Protein AF-A0A0V0QBB8-F1 (afdb_monomer)

Nearest PDB structures (foldseek):
  7ejt-assembly2_B  TM=6.424E-01  e=1.696E+00  Nakaseomyces glabratus CBS 138
  5d0f-assembly2_B  TM=6.640E-01  e=2.254E+00  Nakaseomyces glabratus CBS 138
  3akn-assembly1_A  TM=6.518E-01  e=2.831E+00  Rattus norvegicus
  7eku-assembly1_B  TM=6.796E-01  e=3.556E+00  Nakaseomyces glabratus CBS 138

Mean predicted aligned error: 10.12 Å

Secondary structure (DSSP, 8-state):
--HHHHHH-SSSPPPTHHHHSTT-TT--GGGS-SS-TTT-B---THHHHHHHHHHHHHHSS-HHHHHIIIIIHHHT---BSSGGGS-HHHHHHPPPEEEE-TT--EEEEE---TTPPP--HHHHTT--TTS-GGGG-TTT--B--HHHHHHHHHHHHTTTB-TTT--BSS-HHHHHHHTS-SEE--SSSB-TT-S-SEE-SS-EE----TTTT-SSTT--EEEEEEEETTEEEEEEEETTT--EEEEEE---SSPPPBPSSSSSBHHHHHHHHHHHHHHH-HHHHHHHHHHTTT-SS-------------EEE-HHHHHHHHHHHHHHHHHHHHHHHTT-

Foldseek 3Di:
DQPLCQQADDLDRAFPCLDVPPPRPNDDPVNDDPDDPLQADDDDLVVLFVVQLVVQVVVVDQSFVCCVVQPQVLLVWQKTLDQLSDDLVLLVVFDFFWEADPVLDIDRQDSPCVSDRDDCVSSCVVDGGSRTNSNSSSSARIGTDVVSVVQVLCCLLVQQAHPPPRDRSDGSVVSVQQQDFSDADPPPRYPVPDLQGTGGNVKGWAPCDWQRRNLAHPAIKIWDFDDPSQKTWTWIARSVFSWIKIWIDRHDSDDFDADSGHRDGPVVNVVSVVSNCCAPPPVNVVVVVVVVVPPDDDDDDDDDDDDIDMDTDGPVVVVVVVVVVVVVVVVVVVVVVVVD

Organism: Pseudocohnilembus persalinus (NCBI:txid266149)

Structure (mmCIF, N/CA/C/O backbone):
data_AF-A0A0V0QBB8-F1
#
_entry.id   AF-A0A0V0QBB8-F1
#
loop_
_atom_site.group_PDB
_atom_site.id
_atom_site.type_symbol
_atom_site.label_atom_id
_atom_site.label_alt_id
_atom_site.label_comp_id
_atom_site.label_asym_id
_atom_site.label_entity_id
_atom_site.label_seq_id
_atom_site.pdbx_PDB_ins_code
_atom_site.Cartn_x
_atom_site.Cartn_y
_atom_site.Cartn_z
_atom_site.occupancy
_atom_site.B_iso_or_equiv
_atom_site.auth_seq_id
_atom_site.auth_comp_id
_atom_site.auth_asym_id
_atom_site.auth_atom_id
_atom_site.pdbx_PDB_model_num
ATOM 1 N N . MET A 1 1 ? 19.478 -8.774 -3.770 1.00 50.59 1 MET A N 1
ATOM 2 C CA . MET A 1 1 ? 18.364 -7.877 -4.136 1.00 50.59 1 MET A CA 1
ATOM 3 C C . MET A 1 1 ? 17.092 -8.697 -4.114 1.00 50.59 1 MET A C 1
ATOM 5 O O . MET A 1 1 ? 17.159 -9.866 -4.480 1.00 50.59 1 MET A O 1
ATOM 9 N N . SER A 1 2 ? 15.992 -8.148 -3.600 1.00 67.88 2 SER A N 1
ATOM 10 C CA . SER A 1 2 ? 14.697 -8.841 -3.622 1.00 67.88 2 SER A CA 1
ATOM 11 C C . SER A 1 2 ? 14.179 -8.980 -5.058 1.00 67.88 2 SER A C 1
ATOM 13 O O . SER A 1 2 ? 14.581 -8.211 -5.931 1.00 67.88 2 SER A O 1
ATOM 15 N N . ASP A 1 3 ? 13.263 -9.918 -5.308 1.00 69.12 3 ASP A N 1
ATOM 16 C CA . ASP A 1 3 ? 12.646 -10.092 -6.635 1.00 69.12 3 ASP A CA 1
ATOM 17 C C . ASP A 1 3 ? 12.000 -8.801 -7.126 1.00 69.12 3 ASP A C 1
ATOM 19 O O . ASP A 1 3 ? 12.169 -8.404 -8.272 1.00 69.12 3 ASP A O 1
ATOM 23 N N . THR A 1 4 ? 11.346 -8.085 -6.213 1.00 70.25 4 THR A N 1
ATOM 24 C CA . THR A 1 4 ? 10.786 -6.761 -6.457 1.00 70.25 4 THR A CA 1
ATOM 25 C C . THR A 1 4 ? 11.848 -5.762 -6.918 1.00 70.25 4 THR A C 1
ATOM 27 O O . THR A 1 4 ? 11.622 -5.061 -7.896 1.00 70.25 4 THR A O 1
ATOM 30 N N . GLN A 1 5 ? 13.015 -5.710 -6.262 1.00 70.56 5 GLN A N 1
ATOM 31 C CA . GLN A 1 5 ? 14.117 -4.835 -6.681 1.00 70.56 5 GLN A CA 1
ATOM 32 C C . GLN A 1 5 ? 14.647 -5.231 -8.062 1.00 70.56 5 GLN A C 1
ATOM 34 O O . GLN A 1 5 ? 14.833 -4.359 -8.905 1.00 70.56 5 GLN A O 1
ATOM 39 N N . ASN A 1 6 ? 14.843 -6.525 -8.327 1.00 65.81 6 ASN A N 1
ATOM 40 C CA . ASN A 1 6 ? 15.282 -7.004 -9.642 1.00 65.81 6 ASN A CA 1
ATOM 41 C C . ASN A 1 6 ? 14.250 -6.687 -10.739 1.00 65.81 6 ASN A C 1
ATOM 43 O O . ASN A 1 6 ? 14.620 -6.370 -11.863 1.00 65.81 6 ASN A O 1
ATOM 47 N N . ALA A 1 7 ? 12.959 -6.731 -10.408 1.00 66.81 7 ALA A N 1
ATOM 48 C CA . ALA A 1 7 ? 11.873 -6.451 -11.339 1.00 66.81 7 ALA A CA 1
ATOM 49 C C . ALA A 1 7 ? 11.653 -4.957 -11.614 1.00 66.81 7 ALA A C 1
ATOM 51 O O . ALA A 1 7 ? 10.948 -4.632 -12.565 1.00 66.81 7 ALA A O 1
ATOM 52 N N . SER A 1 8 ? 12.197 -4.061 -10.787 1.00 71.81 8 SER A N 1
ATOM 53 C CA . SER A 1 8 ? 11.894 -2.625 -10.835 1.00 71.81 8 SER A CA 1
ATOM 54 C C . SER A 1 8 ? 13.124 -1.717 -10.918 1.00 71.81 8 SER A C 1
ATOM 56 O O . SER A 1 8 ? 12.968 -0.502 -10.826 1.00 71.81 8 SER A O 1
ATOM 58 N N . SER A 1 9 ? 14.344 -2.258 -11.005 1.00 63.75 9 SER A N 1
ATOM 59 C CA . SER A 1 9 ? 15.575 -1.456 -10.998 1.00 63.75 9 SER A CA 1
ATOM 60 C C . SER A 1 9 ? 16.492 -1.768 -12.179 1.00 63.75 9 SER A C 1
ATOM 62 O O . SER A 1 9 ? 16.606 -2.910 -12.615 1.00 63.75 9 SER A O 1
ATOM 64 N N . GLY A 1 10 ? 17.159 -0.727 -12.682 1.00 61.34 10 GLY A N 1
ATOM 65 C CA . GLY A 1 10 ? 18.124 -0.812 -13.780 1.00 61.34 10 GLY A CA 1
ATOM 66 C C . GLY A 1 10 ? 17.658 -0.137 -15.073 1.00 61.34 10 GLY A C 1
ATOM 67 O O . GLY A 1 10 ? 16.498 0.230 -15.221 1.00 61.34 10 GLY A O 1
ATOM 68 N N . LEU A 1 11 ? 18.598 0.031 -16.011 1.00 59.69 11 LEU A N 1
ATOM 69 C CA . LEU A 1 11 ? 18.348 0.625 -17.334 1.00 59.69 11 LEU A CA 1
ATOM 70 C C . LEU A 1 11 ? 17.534 -0.296 -18.257 1.00 59.69 11 LEU A C 1
ATOM 72 O O . LEU A 1 11 ? 16.877 0.187 -19.168 1.00 59.69 11 LEU A O 1
ATOM 76 N N . ASN A 1 12 ? 17.577 -1.609 -18.010 1.00 69.81 12 ASN A N 1
ATOM 77 C CA . ASN A 1 12 ? 16.823 -2.621 -18.741 1.00 69.81 12 ASN A CA 1
ATOM 78 C C . ASN A 1 12 ? 15.998 -3.420 -17.734 1.00 69.81 12 ASN A C 1
ATOM 80 O O . ASN A 1 12 ? 16.535 -4.285 -17.042 1.00 69.81 12 ASN A O 1
ATOM 84 N N . VAL A 1 13 ? 14.708 -3.109 -17.634 1.00 77.75 13 VAL A N 1
ATOM 85 C CA . VAL A 1 13 ? 13.784 -3.866 -16.786 1.00 77.75 13 VAL A CA 1
ATOM 86 C C . VAL A 1 13 ? 13.626 -5.270 -17.384 1.00 77.75 13 VAL A C 1
ATOM 88 O O . VAL A 1 13 ? 13.226 -5.376 -18.548 1.00 77.75 13 VAL A O 1
ATOM 91 N N . PRO A 1 14 ? 13.941 -6.350 -16.643 1.00 87.19 14 PRO A N 1
ATOM 92 C CA . PRO A 1 14 ? 13.806 -7.706 -17.163 1.00 87.19 14 PRO A CA 1
ATOM 93 C C . PRO A 1 14 ? 12.343 -8.014 -17.474 1.00 87.19 14 PRO A C 1
ATOM 95 O O . PRO A 1 14 ? 11.432 -7.494 -16.823 1.00 87.19 14 PRO A O 1
ATOM 98 N N . ARG A 1 15 ? 12.097 -8.896 -18.443 1.00 90.50 15 ARG A N 1
ATOM 99 C CA . ARG A 1 15 ? 10.741 -9.408 -18.673 1.00 90.50 15 ARG A CA 1
ATOM 100 C C . ARG A 1 15 ? 10.321 -10.274 -17.479 1.00 90.50 15 ARG A C 1
ATOM 102 O O . ARG A 1 15 ? 11.164 -10.942 -16.883 1.00 90.50 15 ARG A O 1
ATOM 109 N N . ILE A 1 16 ? 9.039 -10.276 -17.118 1.00 92.44 16 ILE A N 1
ATOM 110 C CA . ILE A 1 16 ? 8.536 -10.942 -15.904 1.00 92.44 16 ILE A CA 1
ATOM 111 C C . ILE A 1 16 ? 8.869 -12.446 -15.885 1.00 92.44 16 ILE A C 1
ATOM 113 O O . ILE A 1 16 ? 9.127 -13.021 -14.826 1.00 92.44 16 ILE A O 1
ATOM 117 N N . GLU A 1 17 ? 8.936 -13.090 -17.053 1.00 92.50 17 GLU A N 1
ATOM 118 C CA . GLU A 1 17 ? 9.335 -14.490 -17.195 1.00 92.50 17 GLU A CA 1
ATOM 119 C C . GLU A 1 17 ? 10.782 -14.762 -16.776 1.00 92.50 17 GLU A C 1
ATOM 121 O O . GLU A 1 17 ? 11.070 -15.871 -16.334 1.00 92.50 17 GLU A O 1
ATOM 126 N N . GLU A 1 18 ? 11.684 -13.778 -16.845 1.00 92.00 18 GLU A N 1
ATOM 127 C CA . GLU A 1 18 ? 13.070 -13.957 -16.404 1.00 92.00 18 GLU A CA 1
ATOM 128 C C . GLU A 1 18 ? 13.179 -14.144 -14.887 1.00 92.00 18 GLU A C 1
ATOM 130 O O . GLU A 1 18 ? 14.191 -14.661 -14.416 1.00 92.00 18 GLU A O 1
ATOM 135 N N . LEU A 1 19 ? 12.143 -13.743 -14.140 1.00 92.12 19 LEU A N 1
ATOM 136 C CA . LEU A 1 19 ? 12.018 -13.954 -12.698 1.00 92.12 19 LEU A CA 1
ATOM 137 C C . LEU A 1 19 ? 11.149 -15.174 -12.366 1.00 92.12 19 LEU A C 1
ATOM 139 O O . LEU A 1 19 ? 11.404 -15.866 -11.384 1.00 92.12 19 LEU A O 1
ATOM 143 N N . LEU A 1 20 ? 10.110 -15.436 -13.168 1.00 92.25 20 LEU A N 1
ATOM 144 C CA . LEU A 1 20 ? 9.087 -16.442 -12.861 1.00 92.25 20 LEU A CA 1
ATOM 145 C C . LEU A 1 20 ? 9.361 -17.835 -13.440 1.00 92.25 20 LEU A C 1
ATOM 147 O O . LEU A 1 20 ? 8.865 -18.823 -12.898 1.00 92.25 20 LEU A O 1
ATOM 151 N N . VAL A 1 21 ? 10.103 -17.933 -14.545 1.00 94.12 21 VAL A N 1
ATOM 152 C CA . VAL A 1 21 ? 10.273 -19.184 -15.293 1.00 94.12 21 VAL A CA 1
ATOM 153 C C . VAL A 1 21 ? 11.655 -19.774 -15.040 1.00 94.12 21 VAL A C 1
ATOM 155 O O . VAL A 1 21 ? 12.673 -19.088 -15.131 1.00 94.12 21 VAL A O 1
ATOM 158 N N . GLN A 1 22 ? 11.699 -21.080 -14.762 1.00 93.88 22 GLN A N 1
ATOM 159 C CA . GLN A 1 22 ? 12.956 -21.802 -14.595 1.00 93.88 22 GLN A CA 1
ATOM 160 C C . GLN A 1 22 ? 13.851 -21.626 -15.831 1.00 93.88 22 GLN A C 1
ATOM 162 O O . GLN A 1 22 ? 13.443 -21.926 -16.951 1.00 93.88 22 GLN A O 1
ATOM 167 N N . GLY A 1 23 ? 15.087 -21.178 -15.606 1.00 92.38 23 GLY A N 1
ATOM 168 C CA . GLY A 1 23 ? 16.045 -20.852 -16.667 1.00 92.38 23 GLY A CA 1
ATOM 169 C C . GLY A 1 23 ? 16.112 -19.362 -17.017 1.00 92.38 23 GLY A C 1
ATOM 170 O O . GLY A 1 23 ? 17.001 -18.975 -17.769 1.00 92.38 23 GLY A O 1
ATOM 171 N N . GLY A 1 24 ? 15.230 -18.528 -16.458 1.00 92.44 24 GLY A N 1
ATOM 172 C CA . GLY A 1 24 ? 15.350 -17.072 -16.512 1.00 92.44 24 GLY A CA 1
ATOM 173 C C . GLY A 1 24 ? 16.575 -16.554 -15.750 1.00 92.44 24 GLY A C 1
ATOM 174 O O . GLY A 1 24 ? 17.005 -17.156 -14.765 1.00 92.44 24 GLY A O 1
ATOM 175 N N . ASN A 1 25 ? 17.128 -15.421 -16.190 1.00 90.69 25 ASN A N 1
ATOM 176 C CA . ASN A 1 25 ? 18.371 -14.853 -15.646 1.00 90.69 25 ASN A CA 1
ATOM 177 C C . ASN A 1 25 ? 18.283 -14.474 -14.159 1.00 90.69 25 ASN A C 1
ATOM 179 O O . ASN A 1 25 ? 19.299 -14.441 -13.467 1.00 90.69 25 ASN A O 1
ATOM 183 N N . TYR A 1 26 ? 17.074 -14.184 -13.680 1.00 89.19 26 TYR A N 1
ATOM 184 C CA . TYR A 1 26 ? 16.799 -13.728 -12.319 1.00 89.19 26 TYR A CA 1
ATOM 185 C C . TYR A 1 26 ? 15.948 -14.731 -11.532 1.00 89.19 26 TYR A C 1
ATOM 187 O O . TYR A 1 26 ? 15.543 -14.446 -10.408 1.00 89.19 26 TYR A O 1
ATOM 195 N N . TYR A 1 27 ? 15.686 -15.909 -12.102 1.00 91.56 27 TYR A N 1
ATOM 196 C CA . TYR A 1 27 ? 14.896 -16.946 -11.461 1.00 91.56 27 TYR A CA 1
ATOM 197 C C . TYR A 1 27 ? 15.650 -17.550 -10.274 1.00 91.56 27 TYR A C 1
ATOM 199 O O . TYR A 1 27 ? 16.772 -18.047 -10.406 1.00 91.56 27 TYR A O 1
ATOM 207 N N . THR A 1 28 ? 14.992 -17.615 -9.119 1.00 90.00 28 THR A N 1
ATOM 208 C CA . THR A 1 28 ? 15.464 -18.392 -7.974 1.00 90.00 28 THR A CA 1
ATOM 209 C C . THR A 1 28 ? 14.315 -19.142 -7.320 1.00 90.00 28 THR A C 1
ATOM 211 O O . THR A 1 28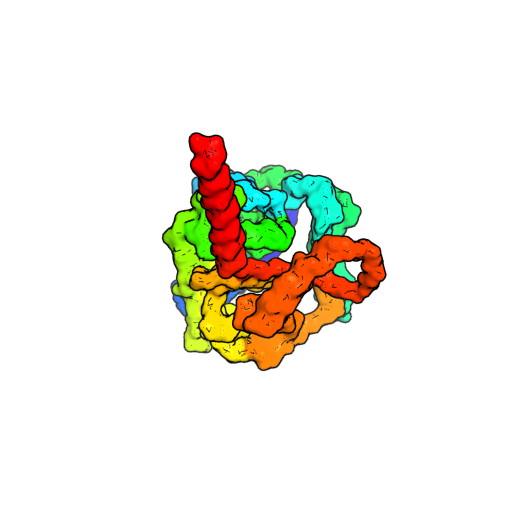 ? 13.216 -18.624 -7.149 1.00 90.00 28 THR A O 1
ATOM 214 N N . LYS A 1 29 ? 14.572 -20.384 -6.891 1.00 90.19 29 LYS A N 1
ATOM 215 C CA . LYS A 1 29 ? 13.581 -21.168 -6.136 1.00 90.19 29 LYS A CA 1
ATOM 216 C C . LYS A 1 29 ? 13.192 -20.493 -4.816 1.00 90.19 29 LYS A C 1
ATOM 218 O O . LYS A 1 29 ? 12.103 -20.738 -4.322 1.00 90.19 29 LYS A O 1
ATOM 223 N N . GLN A 1 30 ? 14.059 -19.638 -4.268 1.00 86.81 30 GLN A N 1
ATOM 224 C CA . GLN A 1 30 ? 13.812 -18.917 -3.014 1.00 86.81 30 GLN A CA 1
ATOM 225 C C . GLN A 1 30 ? 12.694 -17.867 -3.123 1.00 86.81 30 GLN A C 1
ATOM 227 O O . GLN A 1 30 ? 12.140 -17.476 -2.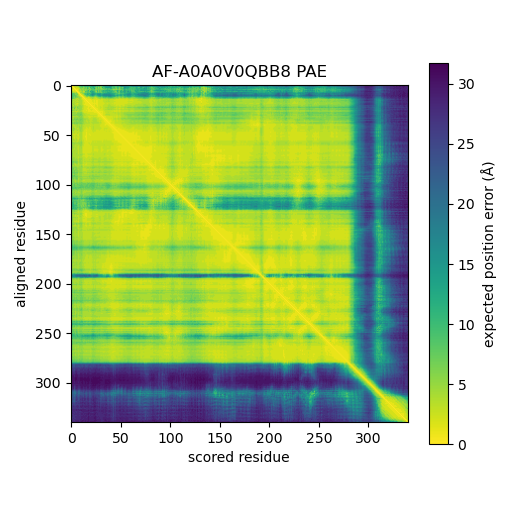099 1.00 86.81 30 GLN A O 1
ATOM 232 N N . SER A 1 31 ? 12.340 -17.443 -4.341 1.00 85.81 31 SER A N 1
ATOM 233 C CA . SER A 1 31 ? 11.207 -16.547 -4.617 1.00 85.81 31 SER A CA 1
ATOM 234 C C . SER A 1 31 ? 9.850 -17.210 -4.373 1.00 85.81 31 SER A C 1
ATOM 236 O O . SER A 1 31 ? 8.827 -16.535 -4.266 1.00 85.81 31 SER A O 1
ATOM 238 N N . PHE A 1 32 ? 9.827 -18.543 -4.290 1.00 89.56 32 PHE A N 1
ATOM 239 C CA . PHE A 1 32 ? 8.615 -19.339 -4.188 1.00 89.56 32 PHE A CA 1
ATOM 240 C C . PHE A 1 32 ? 8.544 -20.039 -2.837 1.00 89.56 32 PHE A C 1
ATOM 242 O O . PHE A 1 32 ? 9.535 -20.533 -2.302 1.00 89.56 32 PHE A O 1
ATOM 249 N N . LEU A 1 33 ? 7.332 -20.116 -2.295 1.00 90.50 33 LEU A N 1
ATOM 250 C CA . LEU A 1 33 ? 7.067 -20.972 -1.152 1.00 90.50 33 LEU A CA 1
ATOM 251 C C . LEU A 1 33 ? 7.037 -22.432 -1.596 1.00 90.50 33 LEU A C 1
ATOM 253 O O . LEU A 1 33 ? 6.415 -22.772 -2.600 1.00 90.50 33 LEU A O 1
ATOM 257 N N . GLU A 1 34 ? 7.611 -23.311 -0.782 1.00 91.75 34 GLU A N 1
ATOM 258 C CA . GLU A 1 34 ? 7.436 -24.762 -0.907 1.00 91.75 34 GLU A CA 1
ATOM 259 C C . GLU A 1 34 ? 6.082 -25.185 -0.310 1.00 91.75 34 GLU A C 1
ATOM 261 O O . GLU A 1 34 ? 6.008 -25.967 0.635 1.00 91.75 34 GLU A O 1
ATOM 266 N N . GLN A 1 35 ? 4.998 -24.578 -0.797 1.00 91.94 35 GLN A N 1
ATOM 267 C CA . GLN A 1 35 ? 3.628 -24.774 -0.325 1.00 91.94 35 GLN A CA 1
ATOM 268 C C . GLN A 1 35 ? 2.671 -24.801 -1.517 1.00 91.94 35 GLN A C 1
ATOM 270 O O . GLN A 1 35 ? 2.877 -24.098 -2.506 1.00 91.94 35 GLN A O 1
ATOM 275 N N . GLU A 1 36 ? 1.598 -25.584 -1.419 1.00 93.12 36 GLU A N 1
ATOM 276 C CA . GLU A 1 36 ? 0.555 -25.588 -2.447 1.00 93.12 36 GLU A CA 1
ATOM 277 C C . GLU A 1 36 ? -0.156 -24.220 -2.515 1.00 93.12 36 GLU A C 1
ATOM 279 O O . GLU A 1 36 ? -0.495 -23.647 -1.466 1.00 93.12 36 GLU A O 1
ATOM 284 N N . PRO A 1 37 ? -0.445 -23.695 -3.723 1.00 92.94 37 PRO A N 1
ATOM 285 C CA . PRO A 1 37 ? -1.233 -22.478 -3.875 1.00 92.94 37 PRO A CA 1
ATOM 286 C C . PRO A 1 37 ? -2.556 -22.548 -3.100 1.00 92.94 37 PRO A C 1
ATOM 288 O O . PRO A 1 37 ? -3.312 -23.513 -3.201 1.00 92.94 37 PRO A O 1
ATOM 291 N N . GLY A 1 38 ? -2.836 -21.511 -2.309 1.00 91.56 38 GLY A N 1
ATOM 292 C CA . GLY A 1 38 ? -4.046 -21.415 -1.484 1.00 91.56 38 GLY A CA 1
ATOM 293 C C . GLY A 1 38 ? -3.970 -22.099 -0.113 1.00 91.56 38 GLY A C 1
ATOM 294 O O . GLY A 1 38 ? -4.920 -21.980 0.658 1.00 91.56 38 GLY A O 1
ATOM 295 N N . LYS A 1 39 ? -2.870 -22.786 0.232 1.00 92.44 39 LYS A N 1
ATOM 296 C CA . LYS A 1 39 ? -2.701 -23.428 1.553 1.00 92.44 39 LYS A CA 1
ATOM 297 C C . LYS A 1 39 ? -1.916 -22.601 2.562 1.00 92.44 39 LYS A C 1
ATOM 299 O O . LYS A 1 39 ? -2.085 -22.799 3.761 1.00 92.44 39 LYS A O 1
ATOM 304 N N . TYR A 1 40 ? -1.070 -21.692 2.092 1.00 94.31 40 TYR A N 1
ATOM 305 C CA . TYR A 1 40 ? -0.164 -20.934 2.944 1.00 94.31 40 TYR A CA 1
ATOM 306 C C . TYR A 1 40 ? -0.085 -19.477 2.504 1.00 94.31 40 TYR A C 1
ATOM 308 O O . TYR A 1 40 ? -0.179 -19.171 1.315 1.00 94.31 40 TYR A O 1
ATOM 316 N N . PHE A 1 41 ? 0.110 -18.582 3.467 1.00 93.25 41 PHE A N 1
ATOM 317 C CA . PHE A 1 41 ? 0.212 -17.151 3.234 1.00 93.25 41 PHE A CA 1
ATOM 318 C C . PHE A 1 41 ? 1.584 -16.614 3.630 1.00 93.25 41 PHE A C 1
ATOM 320 O O . PHE A 1 41 ? 2.072 -16.813 4.746 1.00 93.25 41 PHE A O 1
ATOM 327 N N . GLN A 1 42 ? 2.168 -15.854 2.710 1.00 91.69 42 GLN A N 1
ATOM 328 C CA . GLN A 1 42 ? 3.272 -14.948 2.972 1.00 91.69 42 GLN A CA 1
ATOM 329 C C . GLN A 1 42 ? 3.045 -13.686 2.146 1.00 91.69 42 GLN A C 1
ATOM 331 O O . GLN A 1 42 ? 2.789 -13.762 0.944 1.00 91.69 42 GLN A O 1
ATOM 336 N N . TYR A 1 43 ? 3.129 -12.530 2.798 1.00 90.00 43 TYR A N 1
ATOM 337 C CA . TYR A 1 43 ? 3.053 -11.255 2.101 1.00 90.00 43 TYR A CA 1
ATOM 338 C C . TYR A 1 43 ? 4.242 -11.113 1.139 1.00 90.00 43 TYR A C 1
ATOM 340 O O . TYR A 1 43 ? 5.378 -11.419 1.508 1.00 90.00 43 TYR A O 1
ATOM 348 N N . SER A 1 44 ? 3.971 -10.668 -0.088 1.00 90.56 44 SER A N 1
ATOM 349 C CA . SER A 1 44 ? 4.978 -10.480 -1.131 1.00 90.56 44 SER A CA 1
ATOM 350 C C . SER A 1 44 ? 4.622 -9.276 -1.991 1.00 90.56 44 SER A C 1
ATOM 352 O O . SER A 1 44 ? 3.588 -9.266 -2.659 1.00 90.56 44 SER A O 1
ATOM 354 N N . ASP A 1 45 ? 5.511 -8.287 -2.011 1.00 90.38 45 ASP A N 1
ATOM 355 C CA . ASP A 1 45 ? 5.397 -7.115 -2.881 1.00 90.38 45 ASP A CA 1
ATOM 356 C C . ASP A 1 45 ? 5.415 -7.495 -4.365 1.00 90.38 45 ASP A C 1
ATOM 358 O O . ASP A 1 45 ? 4.757 -6.864 -5.192 1.00 90.38 45 ASP A O 1
ATOM 362 N N . PHE A 1 46 ? 6.134 -8.566 -4.705 1.00 91.38 46 PHE A N 1
ATOM 363 C CA . PHE A 1 46 ? 6.256 -9.037 -6.078 1.00 91.38 46 PHE A CA 1
ATOM 364 C C . PHE A 1 46 ? 4.902 -9.466 -6.669 1.00 91.38 46 PHE A C 1
ATOM 366 O O . PHE A 1 46 ? 4.681 -9.346 -7.872 1.00 91.38 46 PHE A O 1
ATOM 373 N N . ASN A 1 47 ? 3.934 -9.853 -5.831 1.00 92.75 47 ASN A N 1
ATOM 374 C CA . ASN A 1 47 ? 2.577 -10.153 -6.291 1.00 92.75 47 ASN A CA 1
ATOM 375 C C . ASN A 1 47 ? 1.906 -8.936 -6.951 1.00 92.75 47 ASN A C 1
ATOM 377 O O . ASN A 1 47 ? 1.165 -9.098 -7.919 1.00 92.75 47 ASN A O 1
ATOM 381 N N . PHE A 1 48 ? 2.188 -7.716 -6.483 1.00 94.75 48 PHE A N 1
ATOM 382 C CA . PHE A 1 48 ? 1.649 -6.498 -7.093 1.00 94.75 48 PHE A CA 1
ATOM 383 C C . PHE A 1 48 ? 2.320 -6.177 -8.433 1.00 94.75 48 PHE A C 1
ATOM 385 O O . PHE A 1 48 ? 1.660 -5.657 -9.330 1.00 94.75 48 PHE A O 1
ATOM 392 N N . VAL A 1 49 ? 3.587 -6.565 -8.617 1.00 94.94 49 VAL A N 1
ATOM 393 C CA . VAL A 1 49 ? 4.276 -6.506 -9.918 1.00 94.94 49 VAL A CA 1
ATOM 394 C C . VAL A 1 49 ? 3.610 -7.444 -10.928 1.00 94.94 49 VAL A C 1
ATOM 396 O O . VAL A 1 49 ? 3.346 -7.048 -12.066 1.00 94.94 49 VAL A O 1
ATOM 399 N N . ILE A 1 50 ? 3.269 -8.665 -10.508 1.00 95.56 50 ILE A N 1
ATOM 400 C CA . ILE A 1 50 ? 2.530 -9.622 -11.344 1.00 95.56 50 ILE A CA 1
ATOM 401 C C . ILE A 1 50 ? 1.155 -9.050 -11.715 1.00 95.56 50 ILE A C 1
ATOM 403 O O . ILE A 1 50 ? 0.799 -9.049 -12.892 1.00 95.56 50 ILE A O 1
ATOM 407 N N . ILE A 1 51 ? 0.407 -8.507 -10.747 1.00 96.94 51 ILE A N 1
ATOM 408 C CA . ILE A 1 51 ? -0.909 -7.892 -10.993 1.00 96.94 51 ILE A CA 1
ATOM 409 C C . ILE A 1 51 ? -0.801 -6.729 -11.986 1.00 96.94 51 ILE A C 1
ATOM 411 O O . ILE A 1 51 ? -1.569 -6.691 -12.945 1.00 96.94 51 ILE A O 1
ATOM 415 N N . ALA A 1 52 ? 0.159 -5.818 -11.809 1.00 97.19 52 ALA A N 1
ATOM 416 C CA . ALA A 1 52 ? 0.380 -4.718 -12.744 1.00 97.19 52 ALA A CA 1
ATOM 417 C C . ALA A 1 52 ? 0.683 -5.234 -14.158 1.00 97.19 52 ALA A C 1
ATOM 419 O O . ALA A 1 52 ? 0.068 -4.791 -15.122 1.00 97.19 52 ALA A O 1
ATOM 420 N N . THR A 1 53 ? 1.546 -6.244 -14.279 1.00 97.25 53 THR A N 1
ATOM 421 C CA . THR A 1 53 ? 1.885 -6.864 -15.571 1.00 97.25 53 THR A CA 1
ATOM 422 C C . THR A 1 53 ? 0.671 -7.533 -16.231 1.00 97.25 53 THR A C 1
ATOM 424 O O . THR A 1 53 ? 0.514 -7.484 -17.452 1.00 97.25 53 THR A O 1
ATOM 427 N N . ILE A 1 54 ? -0.218 -8.148 -15.443 1.00 98.00 54 ILE A N 1
ATOM 428 C CA . ILE A 1 54 ? -1.482 -8.713 -15.935 1.00 98.00 54 ILE A CA 1
ATOM 429 C C . ILE A 1 54 ? -2.411 -7.603 -16.431 1.00 98.00 54 ILE A C 1
ATOM 431 O O . ILE A 1 54 ? -2.965 -7.740 -17.522 1.00 98.00 54 ILE A O 1
ATOM 435 N N . ILE A 1 55 ? -2.559 -6.510 -15.671 1.00 98.00 55 ILE A N 1
ATOM 436 C CA . ILE A 1 55 ? -3.355 -5.345 -16.081 1.00 98.00 55 ILE A CA 1
ATOM 437 C C . ILE A 1 55 ? -2.870 -4.872 -17.446 1.00 98.00 55 ILE A C 1
ATOM 439 O O . ILE A 1 55 ? -3.649 -4.887 -18.395 1.00 98.00 55 ILE A O 1
ATOM 443 N N . GLU A 1 56 ? -1.579 -4.573 -17.583 1.00 97.75 56 GLU A N 1
ATOM 444 C CA . GLU A 1 56 ? -0.996 -4.114 -18.843 1.00 97.75 56 GLU A CA 1
ATOM 445 C C . GLU A 1 56 ? -1.231 -5.081 -20.008 1.00 97.75 56 GLU A C 1
ATOM 447 O O . GLU A 1 56 ? -1.579 -4.666 -21.115 1.00 97.75 56 GLU A O 1
ATOM 452 N N . ASN A 1 57 ? -1.091 -6.387 -19.767 1.00 97.31 57 ASN A N 1
ATOM 453 C CA . ASN A 1 57 ? -1.353 -7.400 -20.784 1.00 97.31 57 ASN A CA 1
ATOM 454 C C . ASN A 1 57 ? -2.810 -7.435 -21.239 1.00 97.31 57 ASN A C 1
ATOM 456 O O . ASN A 1 57 ? -3.059 -7.724 -22.410 1.00 97.31 57 ASN A O 1
ATOM 460 N N . ILE A 1 58 ? -3.759 -7.185 -20.342 1.00 98.19 58 ILE A N 1
ATOM 461 C CA . ILE A 1 58 ? -5.188 -7.200 -20.658 1.00 98.19 58 ILE A CA 1
ATOM 462 C C . ILE A 1 58 ? -5.586 -5.898 -21.349 1.00 98.19 58 ILE A C 1
ATOM 464 O O . ILE A 1 58 ? -6.202 -5.937 -22.413 1.00 98.19 58 ILE A O 1
ATOM 468 N N . VAL A 1 59 ? -5.222 -4.754 -20.767 1.00 97.81 59 VAL A N 1
ATOM 469 C CA . VAL A 1 59 ? -5.694 -3.437 -21.222 1.00 97.81 59 VAL A CA 1
ATOM 470 C C . VAL A 1 59 ? -4.839 -2.840 -22.337 1.00 97.81 59 VAL A C 1
ATOM 472 O O . VAL A 1 59 ? -5.256 -1.881 -22.977 1.00 97.81 59 VAL A O 1
ATOM 475 N N . LYS A 1 60 ? -3.653 -3.410 -22.596 1.00 97.19 60 LYS A N 1
ATOM 476 C CA . LYS A 1 60 ? -2.679 -2.935 -23.598 1.00 97.19 60 LYS A CA 1
ATOM 477 C C . LYS A 1 60 ? -2.247 -1.479 -23.387 1.00 97.19 60 LYS A C 1
ATOM 479 O O . LYS A 1 60 ? -1.893 -0.782 -24.333 1.00 97.19 60 LYS A O 1
ATOM 484 N N . GLN A 1 61 ? -2.222 -1.051 -22.129 1.00 96.50 61 GLN A N 1
ATOM 485 C CA . GLN A 1 61 ? -1.808 0.270 -21.663 1.00 96.50 61 GLN A CA 1
ATOM 486 C C . GLN A 1 61 ? -0.835 0.104 -20.494 1.00 96.50 61 GLN A C 1
ATOM 488 O O . GLN A 1 61 ? -0.952 -0.867 -19.750 1.00 96.50 61 GLN A O 1
ATOM 493 N N . ARG A 1 62 ? 0.115 1.035 -20.334 1.00 94.69 62 ARG A N 1
ATOM 494 C CA . ARG A 1 62 ? 1.015 1.062 -19.169 1.00 94.69 62 ARG A CA 1
ATOM 495 C C . ARG A 1 62 ? 0.220 1.150 -17.868 1.00 94.69 62 ARG A C 1
ATOM 497 O O . ARG A 1 62 ? -0.784 1.861 -17.809 1.00 94.69 62 ARG A O 1
ATOM 504 N N . PHE A 1 63 ? 0.698 0.471 -16.830 1.00 96.56 63 PHE A N 1
ATOM 505 C CA . PHE A 1 63 ? 0.026 0.398 -15.536 1.00 96.56 63 PHE A CA 1
ATOM 506 C C . PHE A 1 63 ? -0.205 1.778 -14.912 1.00 96.56 63 PHE A C 1
ATOM 508 O O . PHE A 1 63 ? -1.311 2.060 -14.459 1.00 96.56 63 PHE A O 1
ATOM 515 N N . ASP A 1 64 ? 0.812 2.642 -14.898 1.00 95.25 64 ASP A N 1
ATOM 516 C CA . ASP A 1 64 ? 0.721 3.977 -14.304 1.00 95.25 64 ASP A CA 1
ATOM 517 C C . ASP A 1 64 ? -0.320 4.853 -15.010 1.00 95.25 64 ASP A C 1
ATOM 519 O O . ASP A 1 64 ? -1.149 5.475 -14.346 1.00 95.25 64 ASP A O 1
ATOM 523 N N . ILE A 1 65 ? -0.345 4.813 -16.346 1.00 96.00 65 ILE A N 1
ATOM 524 C CA . ILE A 1 65 ? -1.334 5.529 -17.158 1.00 96.00 65 ILE A CA 1
ATOM 525 C C . ILE A 1 65 ? -2.741 4.981 -16.888 1.00 96.00 65 ILE A C 1
ATOM 527 O O . ILE A 1 65 ? -3.654 5.754 -16.598 1.00 96.00 65 ILE A O 1
ATOM 531 N N . TYR A 1 66 ? -2.917 3.654 -16.916 1.00 97.94 66 TYR A N 1
ATOM 532 C CA . TYR A 1 66 ? -4.214 3.027 -16.647 1.00 97.94 66 TYR A CA 1
ATOM 533 C C . TYR A 1 66 ? -4.744 3.401 -15.259 1.00 97.94 66 TYR A C 1
ATOM 535 O O . TYR A 1 66 ? -5.910 3.779 -15.121 1.00 97.94 66 TYR A O 1
ATOM 543 N N . MET A 1 67 ? -3.891 3.327 -14.232 1.00 97.94 67 MET A N 1
ATOM 544 C CA . MET A 1 67 ? -4.250 3.706 -12.867 1.00 97.94 67 MET A CA 1
ATOM 545 C C . MET A 1 67 ? -4.610 5.185 -12.765 1.00 97.94 67 MET A C 1
ATOM 547 O O . MET A 1 67 ? -5.583 5.519 -12.086 1.00 97.94 67 MET A O 1
ATOM 551 N N . ASN A 1 68 ? -3.869 6.062 -13.445 1.00 97.50 68 ASN A N 1
ATOM 552 C CA . ASN A 1 68 ? -4.167 7.486 -13.461 1.00 97.50 68 ASN A CA 1
ATOM 553 C C . ASN A 1 68 ? -5.559 7.759 -14.055 1.00 97.50 68 ASN A C 1
ATOM 555 O O . ASN A 1 68 ? -6.410 8.337 -13.383 1.00 97.50 68 ASN A O 1
ATOM 559 N N . GLU A 1 69 ? -5.822 7.264 -15.264 1.00 97.38 69 GLU A N 1
ATOM 560 C CA . GLU A 1 69 ? -7.057 7.542 -16.010 1.00 97.38 69 GLU A CA 1
ATOM 561 C C . GLU A 1 69 ? -8.303 6.877 -15.402 1.00 97.38 69 GLU A C 1
ATOM 563 O O . GLU A 1 69 ? -9.392 7.452 -15.428 1.00 97.38 69 GLU A O 1
ATOM 568 N N . ASN A 1 70 ? -8.169 5.666 -14.849 1.00 96.25 70 ASN A N 1
ATOM 569 C CA . ASN A 1 70 ? -9.320 4.851 -14.436 1.00 96.25 70 ASN A CA 1
ATOM 570 C C . ASN A 1 70 ? -9.560 4.840 -12.923 1.00 96.25 70 ASN A C 1
ATOM 572 O O . ASN A 1 70 ? -10.637 4.438 -12.481 1.00 96.25 70 ASN A O 1
ATOM 576 N N . VAL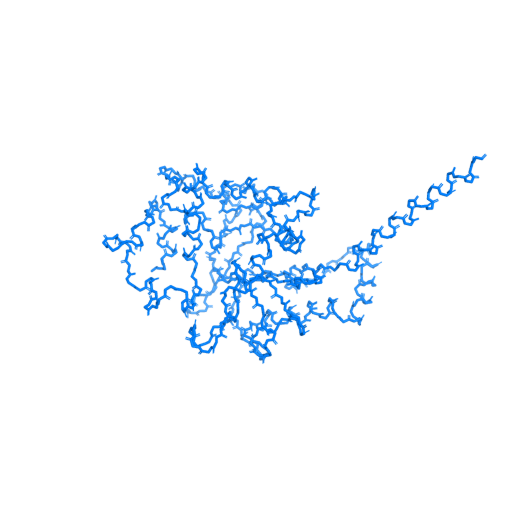 A 1 71 ? -8.585 5.273 -12.115 1.00 96.50 71 VAL A N 1
ATOM 577 C CA . VAL A 1 71 ? -8.693 5.249 -10.649 1.00 96.50 71 VAL A CA 1
ATOM 578 C C . VAL A 1 71 ? -8.366 6.606 -10.033 1.00 96.50 71 VAL A C 1
ATOM 580 O O . VAL A 1 71 ? -9.210 7.156 -9.326 1.00 96.50 71 VAL A O 1
ATOM 583 N N . LEU A 1 72 ? -7.180 7.166 -10.286 1.00 97.56 72 LEU A N 1
ATOM 584 C CA . LEU A 1 72 ? -6.700 8.352 -9.565 1.00 97.56 72 LEU A CA 1
ATOM 585 C C . LEU A 1 72 ? -7.436 9.631 -9.991 1.00 97.56 72 LEU A C 1
ATOM 587 O O . LEU A 1 72 ? -8.059 10.277 -9.145 1.00 97.56 72 LEU A O 1
ATOM 591 N N . GLU A 1 73 ? -7.462 9.965 -11.283 1.00 96.56 73 GLU A N 1
ATOM 592 C CA . GLU A 1 73 ? -8.174 11.152 -11.774 1.00 96.56 73 GLU A CA 1
ATOM 593 C C . GLU A 1 73 ? -9.682 11.115 -11.473 1.00 96.56 73 GLU A C 1
ATOM 595 O O . GLU A 1 73 ? -10.208 12.123 -10.974 1.00 96.56 73 GLU A O 1
ATOM 600 N N . PRO A 1 74 ? -10.399 9.986 -11.674 1.00 96.19 74 PRO A N 1
ATOM 601 C CA . PRO A 1 74 ? -11.804 9.875 -11.284 1.00 96.19 74 PRO A CA 1
ATOM 602 C C . PRO A 1 74 ? -12.049 10.084 -9.783 1.00 96.19 74 PRO A C 1
ATOM 604 O O . PRO A 1 74 ? -13.093 10.609 -9.393 1.00 96.19 74 PRO A O 1
ATOM 607 N N . LEU A 1 75 ? -11.085 9.728 -8.927 1.00 96.94 75 LEU A N 1
ATOM 608 C CA . LEU A 1 75 ? -11.130 10.020 -7.490 1.00 96.94 75 LEU A CA 1
ATOM 609 C C . LEU A 1 75 ? -10.727 11.460 -7.144 1.00 96.94 75 LEU A C 1
ATOM 611 O O . LEU A 1 75 ? -10.930 11.898 -6.012 1.00 96.94 75 LEU A O 1
ATOM 615 N N . GLY A 1 76 ? -10.203 12.218 -8.108 1.00 95.69 76 GLY A N 1
ATOM 616 C CA . GLY A 1 76 ? -9.648 13.548 -7.882 1.00 95.69 76 GLY A CA 1
ATOM 617 C C . GLY A 1 76 ? -8.294 13.528 -7.177 1.00 95.69 76 GLY A C 1
ATOM 618 O O . GLY A 1 76 ? -7.978 14.487 -6.479 1.00 95.69 76 GLY A O 1
ATOM 619 N N . ILE A 1 77 ? -7.533 12.448 -7.339 1.00 97.31 77 ILE A N 1
ATOM 620 C CA . ILE A 1 77 ? -6.166 12.303 -6.847 1.00 97.31 77 ILE A CA 1
ATOM 621 C C . ILE A 1 77 ? -5.219 12.802 -7.942 1.00 97.31 77 ILE A C 1
ATOM 623 O O . ILE A 1 77 ? -5.281 12.332 -9.072 1.00 97.31 77 ILE A O 1
ATOM 627 N N . SER A 1 78 ? -4.360 13.759 -7.598 1.00 96.44 78 SER A N 1
ATOM 628 C CA . SER A 1 78 ? -3.312 14.310 -8.470 1.00 96.44 78 SER A CA 1
ATOM 629 C C . SER A 1 78 ? -1.967 13.589 -8.336 1.00 96.44 78 SER A C 1
ATOM 631 O O . SER A 1 78 ? -1.006 13.924 -9.029 1.00 96.44 78 SER A O 1
ATOM 633 N N . GLY A 1 79 ? -1.882 12.646 -7.397 1.00 96.25 79 GLY A N 1
ATOM 634 C CA . GLY A 1 79 ? -0.741 11.764 -7.210 1.00 96.25 79 GLY A CA 1
ATOM 635 C C . GLY A 1 79 ? -0.516 10.803 -8.379 1.00 96.25 79 GLY A C 1
ATOM 636 O O . GLY A 1 79 ? -1.416 10.572 -9.179 1.00 96.25 79 GLY A O 1
ATOM 637 N N . SER A 1 80 ? 0.678 10.214 -8.457 1.00 95.31 80 SER A N 1
ATOM 638 C CA . SER A 1 80 ? 1.033 9.255 -9.513 1.00 95.31 80 SER A CA 1
ATOM 639 C C . SER A 1 80 ? 1.997 8.172 -9.019 1.00 95.31 80 SER A C 1
ATOM 641 O O . SER A 1 80 ? 2.751 8.360 -8.055 1.00 95.31 80 SER A O 1
ATOM 643 N N . PHE A 1 81 ? 1.953 7.024 -9.697 1.00 93.50 81 PHE A N 1
ATOM 644 C CA . PHE A 1 81 ? 2.959 5.962 -9.617 1.00 93.50 81 PHE A CA 1
ATOM 645 C C . PHE A 1 81 ? 4.246 6.325 -10.367 1.00 93.50 81 PHE A C 1
ATOM 647 O O . PHE A 1 81 ? 5.316 5.818 -10.031 1.00 93.50 81 PHE A O 1
ATOM 654 N N . ASN A 1 82 ? 4.156 7.215 -11.356 1.00 90.50 82 ASN A N 1
ATOM 655 C CA . ASN A 1 82 ? 5.296 7.742 -12.083 1.00 90.50 82 ASN A CA 1
ATOM 656 C C . ASN A 1 82 ? 5.587 9.170 -11.625 1.00 90.50 82 ASN A C 1
ATOM 658 O O . ASN A 1 82 ? 4.772 10.086 -11.719 1.00 90.50 82 ASN A O 1
ATOM 662 N N . ILE A 1 83 ? 6.789 9.367 -11.107 1.00 87.94 83 ILE A N 1
ATOM 663 C CA . ILE A 1 83 ? 7.165 10.640 -10.512 1.00 87.94 83 ILE A CA 1
ATOM 664 C C . ILE A 1 83 ? 7.399 11.751 -11.541 1.00 87.94 83 ILE A C 1
ATOM 666 O O . ILE A 1 83 ? 7.275 12.932 -11.207 1.00 87.94 83 ILE A O 1
ATOM 670 N N . ASP A 1 84 ? 7.650 11.382 -12.797 1.00 87.31 84 ASP A N 1
ATOM 671 C CA . ASP A 1 84 ? 7.718 12.326 -13.910 1.00 87.31 84 ASP A CA 1
ATOM 672 C C . ASP A 1 84 ? 6.355 12.966 -14.207 1.00 87.31 84 ASP A C 1
ATOM 674 O O . ASP A 1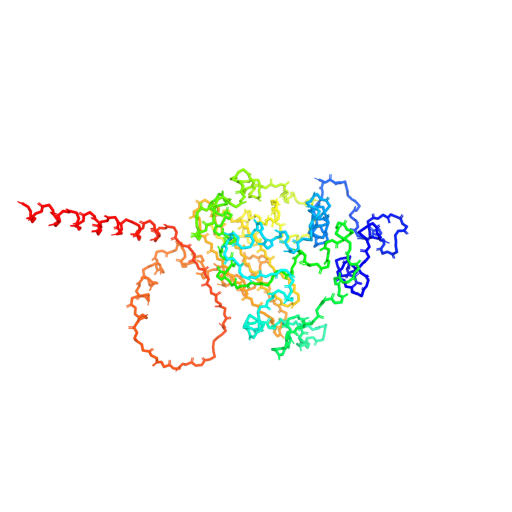 84 ? 6.308 14.030 -14.827 1.00 87.31 84 ASP A O 1
ATOM 678 N N . ASP A 1 85 ? 5.250 12.404 -13.715 1.00 90.88 85 ASP A N 1
ATOM 679 C CA . ASP A 1 85 ? 3.922 13.004 -13.875 1.00 90.88 85 ASP A CA 1
ATOM 680 C C . ASP A 1 85 ? 3.682 14.137 -12.866 1.00 90.88 85 ASP A C 1
ATOM 682 O O . ASP A 1 85 ? 2.834 15.004 -13.082 1.00 90.88 85 ASP A O 1
ATOM 686 N N . LEU A 1 86 ? 4.450 14.184 -11.770 1.00 92.44 86 LEU A N 1
ATOM 687 C CA . LEU A 1 86 ? 4.265 15.201 -10.742 1.00 92.44 86 LEU A CA 1
ATOM 688 C C . LEU A 1 86 ? 4.673 16.588 -11.258 1.00 92.44 86 LEU A C 1
ATOM 690 O O . LEU A 1 86 ? 5.724 16.793 -11.878 1.00 92.44 86 LEU A O 1
ATOM 694 N N . SER A 1 87 ? 3.847 17.587 -10.956 1.00 93.50 87 SER A N 1
ATOM 695 C CA . SER A 1 87 ? 4.174 18.993 -11.196 1.00 93.50 87 SER A CA 1
ATOM 696 C C . SER A 1 87 ? 5.360 19.441 -10.337 1.00 93.50 87 SER A C 1
ATOM 698 O O . SER A 1 87 ? 5.615 18.905 -9.258 1.00 93.50 87 SER A O 1
ATOM 700 N N . GLN A 1 88 ? 6.052 20.505 -10.753 1.00 92.69 88 GLN A N 1
ATOM 701 C CA . GLN A 1 88 ? 7.140 21.076 -9.952 1.00 92.69 88 GLN A CA 1
ATOM 702 C C . GLN A 1 88 ? 6.674 21.494 -8.545 1.00 92.69 88 GLN A C 1
ATOM 704 O O . GLN A 1 88 ? 7.424 21.373 -7.579 1.00 92.69 88 GLN A O 1
ATOM 709 N N . ASN A 1 89 ? 5.425 21.951 -8.406 1.00 93.50 89 ASN A N 1
ATOM 710 C CA . ASN A 1 89 ? 4.859 22.273 -7.100 1.00 93.50 89 ASN A CA 1
ATOM 711 C C . ASN A 1 89 ? 4.691 21.021 -6.224 1.00 93.50 89 ASN A C 1
ATOM 713 O O . ASN A 1 89 ? 5.008 21.065 -5.039 1.00 93.50 89 ASN A O 1
ATOM 717 N N . GLN A 1 90 ? 4.243 19.898 -6.788 1.00 94.38 90 GLN A N 1
ATOM 718 C CA . GLN A 1 90 ? 4.174 18.631 -6.053 1.00 94.38 90 GLN A CA 1
ATOM 719 C C . GLN A 1 90 ? 5.573 18.138 -5.666 1.00 94.38 90 GLN A C 1
ATOM 721 O O . GLN A 1 90 ? 5.777 17.799 -4.508 1.00 94.38 90 GLN A O 1
ATOM 726 N N . ILE A 1 91 ? 6.561 18.201 -6.567 1.00 93.62 91 ILE A N 1
ATOM 727 C CA . ILE A 1 91 ? 7.962 17.855 -6.257 1.00 93.62 91 ILE A CA 1
ATOM 728 C C . ILE A 1 91 ? 8.523 18.718 -5.117 1.00 93.62 91 ILE A C 1
ATOM 730 O O . ILE A 1 91 ? 9.214 18.210 -4.238 1.00 93.62 91 ILE A O 1
ATOM 734 N N . ASN A 1 92 ? 8.196 20.012 -5.080 1.00 92.12 92 ASN A N 1
ATOM 735 C CA . ASN A 1 92 ? 8.630 20.910 -4.005 1.00 92.12 92 ASN A CA 1
ATOM 736 C C . ASN A 1 92 ? 8.031 20.562 -2.633 1.00 92.12 92 ASN A C 1
ATOM 738 O O . ASN A 1 92 ? 8.631 20.918 -1.617 1.00 92.12 92 ASN A O 1
ATOM 742 N N . ASN A 1 93 ? 6.864 19.913 -2.614 1.00 91.81 93 ASN A N 1
ATOM 743 C CA . ASN A 1 93 ? 6.146 19.499 -1.406 1.00 91.81 93 ASN A CA 1
ATOM 744 C C . ASN A 1 93 ? 6.292 17.997 -1.106 1.00 91.81 93 ASN A C 1
ATOM 746 O O . ASN A 1 93 ? 5.794 17.528 -0.084 1.00 91.81 93 ASN A O 1
ATOM 750 N N . LEU A 1 94 ? 6.965 17.240 -1.976 1.00 92.94 94 LEU A N 1
ATOM 751 C CA . LEU A 1 94 ? 7.183 15.814 -1.794 1.00 92.94 94 LEU A CA 1
ATOM 752 C C . LEU A 1 94 ? 8.125 15.594 -0.607 1.00 92.94 94 LEU A C 1
ATOM 754 O O . LEU A 1 94 ? 9.236 16.127 -0.562 1.00 92.94 94 LEU A O 1
ATOM 758 N N . ALA A 1 95 ? 7.676 14.803 0.365 1.00 92.62 95 ALA A N 1
ATOM 759 C CA . ALA A 1 95 ? 8.487 14.471 1.523 1.00 92.62 95 ALA A CA 1
ATOM 760 C C . ALA A 1 95 ? 9.634 13.529 1.124 1.00 92.62 95 ALA A C 1
ATOM 762 O O . ALA A 1 95 ? 9.407 12.465 0.547 1.00 92.62 95 ALA A O 1
ATOM 763 N N . CYS A 1 96 ? 10.860 13.906 1.489 1.00 93.19 96 CYS A N 1
ATOM 764 C CA . CYS A 1 96 ? 11.997 12.989 1.489 1.00 93.19 96 CYS A CA 1
ATOM 765 C C . CYS A 1 96 ? 11.773 11.924 2.571 1.00 93.19 96 CYS A C 1
ATOM 767 O O . CYS A 1 96 ? 11.409 12.258 3.707 1.00 93.19 96 CYS A O 1
ATOM 769 N N . LEU A 1 97 ? 11.956 10.657 2.195 1.00 94.19 97 LEU A N 1
ATOM 770 C CA . LEU A 1 97 ? 11.909 9.518 3.100 1.00 94.19 97 LEU A CA 1
ATOM 771 C C . LEU A 1 97 ? 13.314 9.207 3.613 1.00 94.19 97 LEU A C 1
ATOM 773 O O . LEU A 1 97 ? 14.272 9.177 2.838 1.00 94.19 97 LEU A O 1
ATOM 777 N N . TYR A 1 98 ? 13.421 8.946 4.909 1.00 93.88 98 TYR A N 1
ATOM 778 C CA . TYR A 1 98 ? 14.668 8.651 5.597 1.00 93.88 98 TYR A CA 1
ATOM 779 C C . TYR A 1 98 ? 14.601 7.289 6.264 1.00 93.88 98 TYR A C 1
ATOM 781 O O . TYR A 1 98 ? 13.605 6.959 6.901 1.00 93.88 98 TYR A O 1
ATOM 789 N N . ASP A 1 99 ? 15.690 6.542 6.186 1.00 92.25 99 ASP A N 1
ATOM 790 C CA . ASP A 1 99 ? 15.817 5.245 6.841 1.00 92.25 99 ASP A CA 1
ATOM 791 C C . ASP A 1 99 ? 17.134 5.183 7.623 1.00 92.25 99 ASP A C 1
ATOM 793 O O . ASP A 1 99 ? 17.973 6.079 7.502 1.00 92.25 99 ASP A O 1
ATOM 797 N N . ILE A 1 100 ? 17.299 4.163 8.457 1.00 91.44 100 ILE A N 1
ATOM 798 C CA . ILE A 1 100 ? 18.527 3.922 9.219 1.00 91.44 100 ILE A CA 1
ATOM 799 C C . ILE A 1 100 ? 19.229 2.674 8.698 1.00 91.44 100 ILE A C 1
ATOM 801 O O . ILE A 1 100 ? 18.589 1.661 8.424 1.00 91.44 100 ILE A O 1
ATOM 805 N N . ASP A 1 101 ? 20.544 2.756 8.524 1.00 88.38 101 ASP A N 1
ATOM 806 C CA . ASP A 1 101 ? 21.352 1.600 8.137 1.00 88.38 101 ASP A CA 1
ATOM 807 C C . ASP A 1 101 ? 21.598 0.645 9.323 1.00 88.38 101 ASP A C 1
ATOM 809 O O . ASP A 1 101 ? 21.174 0.892 10.458 1.00 88.38 101 ASP A O 1
ATOM 813 N N . ASP A 1 102 ? 22.314 -0.454 9.069 1.00 86.69 102 ASP A N 1
ATOM 814 C CA . ASP A 1 102 ? 22.649 -1.461 10.086 1.00 86.69 102 ASP A CA 1
ATOM 815 C C . ASP A 1 102 ? 23.510 -0.903 11.239 1.00 86.69 102 ASP A C 1
ATOM 817 O O . ASP A 1 102 ? 23.599 -1.515 12.306 1.00 86.69 102 ASP A O 1
ATOM 821 N N . LEU A 1 103 ? 24.135 0.266 11.050 1.00 88.69 103 LEU A N 1
ATOM 822 C CA . LEU A 1 103 ? 24.921 0.982 12.057 1.00 88.69 103 LEU A CA 1
ATOM 823 C C . LEU A 1 103 ? 24.092 2.047 12.799 1.00 88.69 103 LEU A C 1
ATOM 825 O O . LEU A 1 103 ? 24.609 2.716 13.696 1.00 88.69 103 LEU A O 1
ATOM 829 N N . GLY A 1 104 ? 22.809 2.203 12.456 1.00 86.75 104 GLY A N 1
ATOM 830 C CA . GLY A 1 104 ? 21.905 3.197 13.031 1.00 86.75 104 GLY A CA 1
ATOM 831 C C . GLY A 1 104 ? 22.097 4.609 12.472 1.00 86.75 104 GLY A C 1
ATOM 832 O O . GLY A 1 104 ? 21.642 5.576 13.089 1.00 86.75 104 GLY A O 1
ATOM 833 N N . VAL A 1 105 ? 22.774 4.758 11.333 1.00 89.88 105 VAL A N 1
ATOM 834 C CA . VAL A 1 105 ? 22.994 6.051 10.682 1.00 89.88 105 VAL A CA 1
ATOM 835 C C . VAL A 1 105 ? 21.806 6.375 9.782 1.00 89.88 105 VAL A C 1
ATOM 837 O O . VAL A 1 105 ? 21.440 5.599 8.903 1.00 89.88 105 VAL A O 1
ATOM 840 N N . LEU A 1 106 ? 21.207 7.548 10.001 1.00 92.38 106 LEU A N 1
ATOM 841 C CA . LEU A 1 106 ? 20.108 8.054 9.180 1.00 92.38 106 LEU A CA 1
ATOM 842 C C . LEU A 1 106 ? 20.612 8.444 7.782 1.00 92.38 106 LEU A C 1
ATOM 844 O O . LEU A 1 106 ? 21.557 9.229 7.671 1.00 92.38 106 LEU A O 1
ATOM 848 N N . TYR A 1 107 ? 19.933 7.984 6.734 1.00 92.44 107 TYR A N 1
ATOM 849 C CA . TYR A 1 107 ? 20.223 8.332 5.345 1.00 92.44 107 TYR A CA 1
ATOM 850 C C . TYR A 1 107 ? 18.953 8.680 4.551 1.00 92.44 107 TYR A C 1
ATOM 852 O O . TYR A 1 107 ? 17.840 8.300 4.912 1.00 92.44 107 TYR A O 1
ATOM 860 N N . GLU A 1 108 ? 19.126 9.439 3.466 1.00 94.00 108 GLU A N 1
ATOM 861 C CA . GLU A 1 108 ? 18.077 9.743 2.483 1.00 94.00 108 GLU A CA 1
ATOM 862 C C . GLU A 1 108 ? 17.757 8.476 1.674 1.00 94.00 108 GLU A C 1
ATOM 864 O O . GLU A 1 108 ? 18.578 8.026 0.878 1.00 94.00 108 GLU A O 1
ATOM 869 N N . SER A 1 109 ? 16.583 7.881 1.891 1.00 91.38 109 SER A N 1
ATOM 870 C CA . SER A 1 109 ? 16.232 6.564 1.342 1.00 91.38 109 SER A CA 1
ATOM 871 C C . SER A 1 109 ? 15.489 6.657 0.010 1.00 91.38 109 SER A C 1
ATOM 873 O O . SER A 1 109 ? 15.837 5.981 -0.959 1.00 91.38 109 SER A O 1
ATOM 875 N N . LYS A 1 110 ? 14.465 7.515 -0.074 1.00 89.25 110 LYS A N 1
ATOM 876 C CA . LYS A 1 110 ? 13.638 7.663 -1.281 1.00 89.25 110 LYS A CA 1
ATOM 877 C C . LYS A 1 110 ? 13.039 9.062 -1.365 1.00 89.25 110 LYS A C 1
ATOM 879 O O . LYS A 1 110 ? 12.767 9.704 -0.358 1.00 89.25 110 LYS A O 1
ATOM 884 N N . ASN A 1 111 ? 12.793 9.521 -2.588 1.00 87.25 111 ASN A N 1
ATOM 885 C CA . ASN A 1 111 ? 12.120 10.784 -2.893 1.00 87.25 111 ASN A CA 1
ATOM 886 C C . ASN A 1 111 ? 12.839 12.077 -2.451 1.00 87.25 111 ASN A C 1
ATOM 888 O O . ASN A 1 111 ? 12.224 13.133 -2.315 1.00 87.25 111 ASN A O 1
ATOM 892 N N . CYS A 1 112 ? 14.158 12.031 -2.268 1.00 88.50 112 CYS A N 1
ATOM 893 C CA . CYS A 1 112 ? 14.960 13.152 -1.771 1.00 88.50 112 CYS A CA 1
ATOM 894 C C . CYS A 1 112 ? 15.556 13.998 -2.910 1.00 88.50 112 CYS A C 1
ATOM 896 O O . CYS A 1 112 ? 16.760 14.224 -2.982 1.00 88.50 112 CYS A O 1
ATOM 898 N N . PHE A 1 113 ? 14.717 14.490 -3.827 1.00 84.75 113 PHE A N 1
ATOM 899 C CA . PHE A 1 113 ? 15.184 15.127 -5.072 1.00 84.75 113 PHE A CA 1
ATOM 900 C C . PHE A 1 113 ? 15.723 16.555 -4.929 1.00 84.75 113 PHE A C 1
ATOM 902 O O . PHE A 1 113 ? 15.984 17.222 -5.927 1.00 84.75 113 PHE A O 1
ATOM 909 N N . LYS A 1 114 ? 15.853 17.078 -3.703 1.00 85.81 114 LYS A N 1
ATOM 910 C CA . LYS A 1 114 ? 16.337 18.450 -3.442 1.00 85.81 114 LYS A CA 1
ATOM 911 C C . LYS A 1 114 ? 15.607 19.509 -4.288 1.00 85.81 114 LYS A C 1
ATOM 913 O O . LYS A 1 114 ? 16.214 20.476 -4.742 1.00 85.81 114 LYS A O 1
ATOM 918 N N . LYS A 1 115 ? 14.292 19.321 -4.474 1.00 79.31 115 LYS A N 1
ATOM 919 C CA . LYS A 1 115 ? 13.388 20.168 -5.280 1.00 79.31 115 LYS A CA 1
ATOM 920 C C . LYS A 1 115 ? 13.680 20.189 -6.786 1.00 79.31 115 LYS A C 1
ATOM 922 O O . LYS A 1 115 ? 13.165 21.047 -7.496 1.00 79.31 115 LYS A O 1
ATOM 927 N N . GLN A 1 116 ? 14.474 19.255 -7.293 1.00 84.00 116 GLN A N 1
ATOM 928 C CA . GLN A 1 116 ? 14.704 19.090 -8.725 1.00 84.00 116 GLN A CA 1
ATOM 929 C C . GLN A 1 116 ? 13.821 17.961 -9.231 1.00 84.00 116 GLN A C 1
ATOM 931 O O . GLN A 1 116 ? 13.783 16.892 -8.634 1.00 84.00 116 GLN A O 1
ATOM 936 N N . LYS A 1 117 ? 13.077 18.193 -10.309 1.00 83.12 117 LYS A N 1
ATOM 937 C CA . LYS A 1 117 ? 12.302 17.116 -10.914 1.00 83.12 117 LYS A CA 1
ATOM 938 C C . LYS A 1 117 ? 13.278 16.110 -11.548 1.00 83.12 117 LYS A C 1
ATOM 940 O O . LYS A 1 117 ? 14.112 16.541 -12.345 1.00 83.12 117 LYS A O 1
ATOM 945 N N . PRO A 1 118 ? 13.235 14.823 -11.165 1.00 77.81 118 PRO A N 1
ATOM 946 C CA . PRO A 1 118 ? 14.053 13.806 -11.815 1.00 77.81 118 PRO A CA 1
ATOM 947 C C . PRO A 1 118 ? 13.585 13.590 -13.264 1.00 77.81 118 PRO A C 1
ATOM 949 O O . PRO A 1 118 ? 12.466 13.954 -13.611 1.00 77.81 118 PRO A O 1
ATOM 952 N N . ASP A 1 119 ? 14.460 13.031 -14.099 1.00 77.38 119 ASP A N 1
ATOM 953 C CA . ASP A 1 119 ? 14.132 12.606 -15.462 1.00 77.38 119 ASP A CA 1
ATOM 954 C C . ASP A 1 119 ? 14.208 11.077 -15.539 1.00 77.38 119 ASP A C 1
ATOM 956 O O . ASP A 1 119 ? 15.297 10.491 -15.570 1.00 77.38 119 ASP A O 1
ATOM 960 N N . PHE A 1 120 ? 13.046 10.427 -15.554 1.00 76.69 120 PHE A N 1
ATOM 961 C CA . PHE A 1 120 ? 12.904 8.983 -15.707 1.00 76.69 120 PHE A CA 1
ATOM 962 C C . PHE A 1 120 ? 12.463 8.567 -17.114 1.00 76.69 120 PHE A C 1
ATOM 964 O O . PHE A 1 120 ? 12.215 7.382 -17.350 1.00 76.69 120 PHE A O 1
ATOM 971 N N . THR A 1 121 ? 12.457 9.483 -18.090 1.00 71.62 121 THR A N 1
ATOM 972 C CA . THR A 1 121 ? 12.073 9.175 -19.480 1.00 71.62 121 THR A CA 1
ATOM 973 C C . THR A 1 121 ? 12.912 8.041 -20.068 1.00 71.62 121 THR A C 1
ATOM 975 O O . THR A 1 121 ? 12.388 7.175 -20.774 1.00 71.62 121 THR A O 1
ATOM 978 N N . HIS A 1 122 ? 14.191 7.977 -19.692 1.00 69.81 122 HIS A N 1
ATOM 979 C CA . HIS A 1 122 ? 15.118 6.922 -20.091 1.00 69.81 122 HIS A CA 1
ATOM 980 C C . HIS A 1 122 ? 14.669 5.516 -19.665 1.00 69.81 122 HIS A C 1
ATOM 982 O O . HIS A 1 122 ? 14.938 4.568 -20.395 1.00 69.81 122 HIS A O 1
ATOM 988 N N . LEU A 1 123 ? 13.951 5.371 -18.544 1.00 67.50 123 LEU A N 1
ATOM 989 C CA . LEU A 1 123 ? 13.429 4.076 -18.091 1.00 67.50 123 LEU A CA 1
ATOM 990 C C . LEU A 1 123 ? 12.232 3.599 -18.922 1.00 67.50 123 LEU A C 1
ATOM 992 O O . LEU A 1 123 ? 11.927 2.410 -18.949 1.00 67.50 123 LEU A O 1
ATOM 996 N N . THR A 1 124 ? 11.547 4.522 -19.601 1.00 73.12 124 THR A N 1
ATOM 997 C CA . THR A 1 124 ? 10.396 4.207 -20.461 1.00 73.12 124 THR A CA 1
ATOM 998 C C . THR A 1 124 ? 10.782 4.002 -21.926 1.00 73.12 124 THR A C 1
ATOM 1000 O O . THR A 1 124 ? 9.978 3.499 -22.713 1.00 73.12 124 THR A O 1
ATOM 1003 N N . ASN A 1 125 ? 12.012 4.353 -22.312 1.00 76.81 125 ASN A N 1
ATOM 1004 C CA . ASN A 1 125 ? 12.491 4.167 -23.674 1.00 76.81 125 ASN A CA 1
ATOM 1005 C C . ASN A 1 125 ? 12.732 2.677 -23.961 1.00 76.81 125 ASN A C 1
ATOM 1007 O O . ASN A 1 125 ? 13.561 2.039 -23.321 1.00 76.81 125 ASN A O 1
ATOM 1011 N N . GLY A 1 126 ? 11.998 2.115 -24.923 1.00 79.56 126 GLY A N 1
ATOM 1012 C CA . GLY A 1 126 ? 12.037 0.679 -25.216 1.00 79.56 126 GLY A CA 1
ATOM 1013 C C . GLY A 1 126 ? 11.224 -0.189 -24.248 1.00 79.56 126 GLY A C 1
ATOM 1014 O O . GLY A 1 126 ? 11.267 -1.412 -24.364 1.00 79.56 126 GLY A O 1
ATOM 1015 N N . TYR A 1 127 ? 10.456 0.415 -23.333 1.00 87.38 127 TYR A N 1
ATOM 1016 C CA . TYR A 1 127 ? 9.519 -0.314 -22.483 1.00 87.38 127 TYR A CA 1
ATOM 1017 C C . TYR A 1 127 ? 8.383 -0.923 -23.313 1.00 87.38 127 TYR A C 1
ATOM 1019 O O . TYR A 1 127 ? 7.712 -0.225 -24.077 1.00 87.38 127 TYR A O 1
ATOM 1027 N N . ILE A 1 128 ? 8.141 -2.224 -23.143 1.00 91.12 128 ILE A N 1
ATOM 1028 C CA . ILE A 1 128 ? 7.078 -2.948 -23.842 1.00 91.12 128 ILE A CA 1
ATOM 1029 C C . ILE A 1 128 ? 5.957 -3.239 -22.842 1.00 91.12 128 ILE A C 1
ATOM 1031 O O . ILE A 1 128 ? 6.127 -3.988 -21.886 1.00 91.12 128 ILE A O 1
ATOM 1035 N N . VAL A 1 129 ? 4.784 -2.657 -23.079 1.00 94.19 129 VAL A N 1
ATOM 1036 C CA . VAL A 1 129 ? 3.602 -2.852 -22.228 1.00 94.19 129 VAL A CA 1
ATOM 1037 C C . VAL A 1 129 ? 3.265 -4.338 -22.097 1.00 94.19 129 VAL A C 1
ATOM 1039 O O . VAL A 1 129 ? 3.161 -5.052 -23.097 1.00 94.19 129 VAL A O 1
ATOM 1042 N N . GLY A 1 130 ? 3.068 -4.797 -20.861 1.00 94.44 130 GLY A N 1
ATOM 1043 C CA . GLY A 1 130 ? 2.740 -6.184 -20.545 1.00 94.44 130 GLY A CA 1
ATOM 1044 C C . GLY A 1 130 ? 3.956 -7.086 -20.339 1.00 94.44 130 GLY A C 1
ATOM 1045 O O . GLY A 1 130 ? 3.774 -8.256 -20.007 1.00 94.44 130 GLY A O 1
ATOM 1046 N N . THR A 1 131 ? 5.192 -6.598 -20.489 1.00 92.88 131 THR A N 1
ATOM 1047 C CA . THR A 1 131 ? 6.365 -7.439 -20.201 1.00 92.88 131 THR A CA 1
ATOM 1048 C C . THR A 1 131 ? 6.769 -7.418 -18.737 1.00 92.88 131 THR A C 1
ATOM 1050 O O . THR A 1 131 ? 7.224 -8.445 -18.249 1.00 92.88 131 THR A O 1
ATOM 1053 N N . ASN A 1 132 ? 6.630 -6.285 -18.039 1.00 92.69 132 ASN A N 1
ATOM 1054 C CA . ASN A 1 132 ? 6.901 -6.168 -16.601 1.00 92.69 132 ASN A CA 1
ATOM 1055 C C . ASN A 1 132 ? 6.383 -4.822 -16.052 1.00 92.69 132 ASN A C 1
ATOM 1057 O O . ASN A 1 132 ? 7.010 -3.783 -16.253 1.00 92.69 132 ASN A O 1
ATOM 1061 N N . GLY A 1 133 ? 5.275 -4.834 -15.309 1.00 92.38 133 GLY A N 1
ATOM 1062 C CA . GLY A 1 133 ? 4.689 -3.641 -14.676 1.00 92.38 133 GLY A CA 1
ATOM 1063 C C . GLY A 1 133 ? 5.467 -3.110 -13.461 1.00 92.38 133 GLY A C 1
ATOM 1064 O O . GLY A 1 133 ? 5.099 -2.090 -12.882 1.00 92.38 133 GLY A O 1
ATOM 1065 N N . GLY A 1 134 ? 6.543 -3.788 -13.052 1.00 90.94 134 GLY A N 1
ATOM 1066 C CA . GLY A 1 134 ? 7.349 -3.463 -11.875 1.00 90.94 134 GLY A CA 1
ATOM 1067 C C . GLY A 1 134 ? 8.081 -2.131 -11.977 1.00 90.94 134 GLY A C 1
ATOM 1068 O O . GLY A 1 134 ? 8.348 -1.517 -10.944 1.00 90.94 134 GLY A O 1
ATOM 1069 N N . LEU A 1 135 ? 8.320 -1.642 -13.199 1.00 87.88 135 LEU A N 1
ATOM 1070 C CA . LEU A 1 135 ? 8.913 -0.327 -13.450 1.00 87.88 135 LEU A CA 1
ATOM 1071 C C . LEU A 1 135 ? 8.158 0.805 -12.730 1.00 87.88 135 LEU A C 1
ATOM 1073 O O . LEU A 1 135 ? 8.774 1.732 -12.214 1.00 87.88 135 LEU A O 1
ATOM 1077 N N . PHE A 1 136 ? 6.832 0.695 -12.640 1.00 89.81 136 PHE A N 1
ATOM 1078 C CA . PHE A 1 136 ? 5.964 1.699 -12.021 1.00 89.81 136 PHE A CA 1
ATOM 1079 C C . PHE A 1 136 ? 5.713 1.453 -10.526 1.00 89.81 136 PHE A C 1
ATOM 1081 O O . PHE A 1 136 ? 4.859 2.099 -9.924 1.00 89.81 136 PHE A O 1
ATOM 1088 N N . ASN A 1 137 ? 6.456 0.523 -9.912 1.00 90.06 137 ASN A N 1
ATOM 1089 C CA . ASN A 1 137 ? 6.451 0.251 -8.471 1.00 90.06 137 ASN A CA 1
ATOM 1090 C C . ASN A 1 137 ? 5.020 0.117 -7.879 1.00 90.06 137 ASN A C 1
ATOM 1092 O O . ASN A 1 137 ? 4.649 0.850 -6.959 1.00 90.06 137 ASN A O 1
ATOM 1096 N N . PRO A 1 138 ? 4.182 -0.806 -8.388 1.00 93.88 138 PRO A N 1
ATOM 1097 C CA . PRO A 1 138 ? 2.783 -0.954 -7.966 1.00 93.88 138 PRO A CA 1
ATOM 1098 C C . PRO A 1 138 ? 2.601 -1.280 -6.472 1.00 93.88 138 PRO A C 1
ATOM 1100 O O . PRO A 1 138 ? 1.555 -0.988 -5.900 1.00 93.88 138 PRO A O 1
ATOM 1103 N N . GLN A 1 139 ? 3.615 -1.860 -5.829 1.00 92.00 139 GLN A N 1
ATOM 1104 C CA . GLN A 1 139 ? 3.623 -2.238 -4.414 1.00 92.00 139 GLN A CA 1
ATOM 1105 C C . GLN A 1 139 ? 3.785 -1.058 -3.437 1.00 92.00 139 GLN A C 1
ATOM 1107 O O . GLN A 1 139 ? 3.427 -1.176 -2.270 1.00 92.00 139 GLN A O 1
ATOM 1112 N N . GLY A 1 140 ? 4.369 0.067 -3.873 1.00 89.69 140 GLY A N 1
ATOM 1113 C CA . GLY A 1 140 ? 4.791 1.138 -2.954 1.00 89.69 140 GLY A CA 1
ATOM 1114 C C . GLY A 1 140 ? 5.325 2.404 -3.631 1.00 89.69 140 GLY A C 1
ATOM 1115 O O . GLY A 1 140 ? 6.116 3.154 -3.047 1.00 89.69 140 GLY A O 1
ATOM 1116 N N . GLY A 1 141 ? 4.965 2.613 -4.896 1.00 91.12 141 GLY A N 1
ATOM 1117 C CA . GLY A 1 141 ? 5.411 3.715 -5.746 1.00 91.12 141 GLY A CA 1
ATOM 1118 C C . GLY A 1 141 ? 4.445 4.887 -5.840 1.00 91.12 141 GLY A C 1
ATOM 1119 O O . GLY A 1 141 ? 4.839 5.930 -6.348 1.00 91.12 141 GLY A O 1
ATOM 1120 N N . LEU A 1 142 ? 3.212 4.743 -5.348 1.00 95.19 142 LEU A N 1
ATOM 1121 C CA . LEU A 1 142 ? 2.206 5.798 -5.424 1.00 95.19 142 LEU A CA 1
ATOM 1122 C C . LEU A 1 142 ? 2.568 6.971 -4.506 1.00 95.19 142 LEU A C 1
ATOM 1124 O O . LEU A 1 142 ? 2.641 6.817 -3.287 1.00 95.19 142 LEU A O 1
ATOM 1128 N N . ASN A 1 143 ? 2.758 8.152 -5.093 1.00 95.00 143 ASN A N 1
ATOM 1129 C CA . ASN A 1 143 ? 2.995 9.397 -4.367 1.00 95.00 143 ASN A CA 1
ATOM 1130 C C . ASN A 1 143 ? 1.707 10.215 -4.347 1.00 95.00 143 ASN A C 1
ATOM 1132 O O . ASN A 1 143 ? 1.213 10.577 -5.409 1.00 95.00 143 ASN A O 1
ATOM 1136 N N . LEU A 1 144 ? 1.180 10.511 -3.160 1.00 96.25 144 LEU A N 1
ATOM 1137 C CA . LEU A 1 144 ? -0.045 11.290 -2.954 1.00 96.25 144 LEU A CA 1
ATOM 1138 C C . LEU A 1 144 ? -0.061 11.912 -1.551 1.00 96.25 144 LEU A C 1
ATOM 1140 O O . LEU A 1 144 ? 0.745 11.538 -0.692 1.00 96.25 144 LEU A O 1
ATOM 1144 N N . THR A 1 145 ? -0.966 12.857 -1.303 1.00 95.88 145 THR A N 1
ATOM 1145 C CA . THR A 1 145 ? -1.167 13.445 0.033 1.00 95.88 145 THR A CA 1
ATOM 1146 C C . THR A 1 145 ? -2.099 12.596 0.907 1.00 95.88 145 THR A C 1
ATOM 1148 O O . THR A 1 145 ? -2.802 11.709 0.426 1.00 95.88 145 THR A O 1
ATOM 1151 N N . LEU A 1 146 ? -2.169 12.864 2.215 1.00 95.25 146 LEU A N 1
ATOM 1152 C CA . LEU A 1 146 ? -3.100 12.136 3.091 1.00 95.25 146 LEU A CA 1
ATOM 1153 C C . LEU A 1 146 ? -4.571 12.458 2.786 1.00 95.25 146 LEU A C 1
ATOM 1155 O O . LEU A 1 146 ? -5.436 11.594 2.934 1.00 95.25 146 LEU A O 1
ATOM 1159 N N . GLU A 1 147 ? -4.854 13.675 2.320 1.00 94.56 147 GLU A N 1
ATOM 1160 C CA . GLU A 1 147 ? -6.167 14.089 1.820 1.00 94.56 147 GLU A CA 1
ATOM 1161 C C . GLU A 1 147 ? -6.574 13.289 0.578 1.00 94.56 147 GLU A C 1
ATOM 1163 O O . GLU A 1 147 ? -7.744 12.936 0.417 1.00 94.56 147 GLU A O 1
ATOM 1168 N N . GLU A 1 148 ? -5.612 12.987 -0.293 1.00 96.44 148 GLU A N 1
ATOM 1169 C CA . GLU A 1 148 ? -5.815 12.148 -1.472 1.00 96.44 148 GLU A CA 1
ATOM 1170 C C . GLU A 1 148 ? -5.972 10.671 -1.087 1.00 96.44 148 GLU A C 1
ATOM 1172 O O . GLU A 1 148 ? -6.857 9.994 -1.607 1.00 96.44 148 GLU A O 1
ATOM 1177 N N . LEU A 1 149 ? -5.216 10.175 -0.101 1.00 96.44 149 LEU A N 1
ATOM 1178 C CA . LEU A 1 149 ? -5.394 8.813 0.418 1.00 96.44 149 LEU A CA 1
ATOM 1179 C C . LEU A 1 149 ? -6.779 8.623 1.051 1.00 96.44 149 LEU A C 1
ATOM 1181 O O . LEU A 1 149 ? -7.397 7.565 0.924 1.00 96.44 149 LEU A O 1
ATOM 1185 N N . HIS A 1 150 ? -7.313 9.670 1.682 1.00 95.25 150 HIS A N 1
ATOM 1186 C CA . HIS A 1 150 ? -8.684 9.679 2.184 1.00 95.25 150 HIS A CA 1
ATOM 1187 C C . HIS A 1 150 ? -9.724 9.474 1.070 1.00 95.25 150 HIS A C 1
ATOM 1189 O O . HIS A 1 150 ? -10.764 8.875 1.336 1.00 95.25 150 HIS A O 1
ATOM 1195 N N . GLN A 1 151 ? -9.448 9.878 -0.176 1.00 96.00 151 GLN A N 1
ATOM 1196 C CA . GLN A 1 151 ? -10.335 9.590 -1.313 1.00 96.00 151 GLN A CA 1
ATOM 1197 C C . GLN A 1 151 ? -10.454 8.087 -1.571 1.00 96.00 151 GLN A C 1
ATOM 1199 O O . GLN A 1 151 ? -11.555 7.584 -1.799 1.00 96.00 151 GLN A O 1
ATOM 1204 N N . VAL A 1 152 ? -9.336 7.360 -1.471 1.00 95.94 152 VAL A N 1
ATOM 1205 C CA . VAL A 1 152 ? -9.302 5.897 -1.605 1.00 95.94 152 VAL A CA 1
ATOM 1206 C C . VAL A 1 152 ? -10.069 5.238 -0.460 1.00 95.94 152 VAL A C 1
ATOM 1208 O O . VAL A 1 152 ? -10.931 4.395 -0.707 1.00 95.94 152 VAL A O 1
ATOM 1211 N N . LEU A 1 153 ? -9.812 5.659 0.785 1.00 95.69 153 LEU A N 1
ATOM 1212 C CA . LEU A 1 153 ? -10.543 5.172 1.960 1.00 95.69 1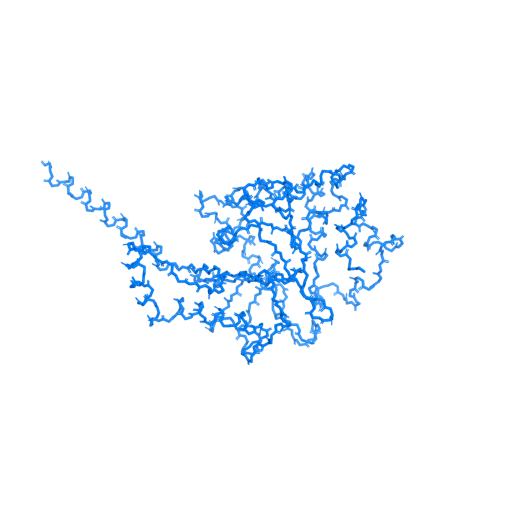53 LEU A CA 1
ATOM 1213 C C . LEU A 1 153 ? -12.051 5.380 1.789 1.00 95.69 153 LEU A C 1
ATOM 1215 O O . LEU A 1 153 ? -12.829 4.441 1.963 1.00 95.69 153 LEU A O 1
ATOM 1219 N N . TYR A 1 154 ? -12.462 6.597 1.423 1.00 94.69 154 TYR A N 1
ATOM 1220 C CA . TYR A 1 154 ? -13.867 6.937 1.232 1.00 94.69 154 TYR A CA 1
ATOM 1221 C C . TYR A 1 154 ? -14.501 6.079 0.141 1.00 94.69 154 TYR A C 1
ATOM 1223 O O . TYR A 1 154 ? -15.585 5.549 0.355 1.00 94.69 154 TYR A O 1
ATOM 1231 N N . MET A 1 155 ? -13.824 5.898 -0.995 1.00 96.38 155 MET A N 1
ATOM 1232 C CA . MET A 1 155 ? -14.312 5.057 -2.086 1.00 96.38 155 MET A CA 1
ATOM 1233 C C . MET A 1 155 ? -14.523 3.606 -1.628 1.00 96.38 155 MET A C 1
ATOM 1235 O O . MET A 1 155 ? -15.594 3.047 -1.857 1.00 96.38 155 MET A O 1
ATOM 1239 N N . LEU A 1 156 ? -13.564 3.010 -0.912 1.00 96.31 156 LEU A N 1
ATOM 1240 C CA . LEU A 1 156 ? -13.684 1.635 -0.405 1.00 96.31 156 LEU A CA 1
ATOM 1241 C C . LEU A 1 156 ? -14.800 1.486 0.641 1.00 96.31 156 LEU A C 1
ATOM 1243 O O . LEU A 1 156 ? -15.479 0.451 0.710 1.00 96.31 156 LEU A O 1
ATOM 1247 N N . TYR A 1 157 ? -14.989 2.513 1.470 1.00 94.81 157 TYR A N 1
ATOM 1248 C CA . TYR A 1 157 ? -16.071 2.567 2.443 1.00 94.81 157 TYR A CA 1
ATOM 1249 C C . TYR A 1 157 ? -17.440 2.718 1.770 1.00 94.81 157 TYR A C 1
ATOM 1251 O O . TYR A 1 157 ? -18.380 2.003 2.112 1.00 94.81 157 TYR A O 1
ATOM 1259 N N . ASN A 1 158 ? -17.544 3.634 0.811 1.00 95.44 158 ASN A N 1
ATOM 1260 C CA . ASN A 1 158 ? -18.785 4.067 0.187 1.00 95.44 158 ASN A CA 1
ATOM 1261 C C . ASN A 1 158 ? -19.086 3.275 -1.094 1.00 95.44 158 ASN A C 1
ATOM 1263 O O . ASN A 1 158 ? -19.434 3.853 -2.122 1.00 95.44 158 ASN A O 1
ATOM 1267 N N . ASP A 1 159 ? -18.924 1.952 -1.023 1.00 95.75 159 ASP A N 1
ATOM 1268 C CA . ASP A 1 159 ? -19.311 0.998 -2.069 1.00 95.75 159 ASP A CA 1
ATOM 1269 C C . ASP A 1 159 ? -18.747 1.315 -3.465 1.00 95.75 159 ASP A C 1
ATOM 1271 O O . ASP A 1 159 ? -19.383 1.056 -4.485 1.00 95.75 159 ASP A O 1
ATOM 1275 N N . GLY A 1 160 ? -17.542 1.885 -3.511 1.00 96.44 160 GLY A N 1
ATOM 1276 C CA . GLY A 1 160 ? -16.808 2.173 -4.736 1.00 96.44 160 GLY A CA 1
ATOM 1277 C C . GLY A 1 160 ? -17.117 3.533 -5.357 1.00 96.44 160 GLY A C 1
ATOM 1278 O O . GLY A 1 160 ? -16.742 3.771 -6.503 1.00 96.44 160 GLY A O 1
ATOM 1279 N N . ILE A 1 161 ? -17.795 4.420 -4.627 1.00 96.88 161 ILE A N 1
ATOM 1280 C CA . ILE A 1 161 ? -18.242 5.727 -5.115 1.00 96.88 161 ILE A CA 1
ATOM 1281 C C . ILE A 1 161 ? -17.284 6.841 -4.671 1.00 96.88 161 ILE A C 1
ATOM 1283 O O . ILE A 1 161 ? -16.941 6.944 -3.491 1.00 96.88 161 ILE A O 1
ATOM 1287 N N . SER A 1 162 ? -16.904 7.723 -5.599 1.00 95.25 162 SER A N 1
ATOM 1288 C CA . SER A 1 162 ? -16.044 8.882 -5.323 1.00 95.25 162 SER A CA 1
ATOM 1289 C C . SER A 1 162 ? -16.719 9.885 -4.371 1.00 95.25 162 SER A C 1
ATOM 1291 O O . SER A 1 162 ? -17.942 10.071 -4.388 1.00 95.25 162 SER A O 1
ATOM 1293 N N . ILE A 1 163 ? -15.938 10.607 -3.555 1.00 90.75 163 ILE A N 1
ATOM 1294 C CA . ILE A 1 163 ? -16.509 11.722 -2.778 1.00 90.75 163 ILE A CA 1
ATOM 1295 C C . ILE A 1 163 ? -16.828 12.925 -3.674 1.00 90.75 163 ILE A C 1
ATOM 1297 O O . ILE A 1 163 ? -17.797 13.635 -3.403 1.00 90.75 163 ILE A O 1
ATOM 1301 N N . LYS A 1 164 ? -15.995 13.142 -4.705 1.00 87.88 164 LYS A N 1
ATOM 1302 C CA . LYS A 1 164 ? -15.884 14.379 -5.488 1.00 87.88 164 LYS A CA 1
ATOM 1303 C C . LYS A 1 164 ? -17.103 14.608 -6.368 1.00 87.88 164 LYS A C 1
ATOM 1305 O O . LYS A 1 164 ? -17.681 15.687 -6.336 1.00 87.88 164 LYS A O 1
ATOM 1310 N N . ASP A 1 165 ? -17.480 13.597 -7.142 1.00 91.44 165 ASP A N 1
ATOM 1311 C CA . ASP A 1 165 ? -18.541 13.694 -8.148 1.00 91.44 165 ASP A CA 1
ATOM 1312 C C . ASP A 1 165 ? -19.594 12.583 -8.036 1.00 91.44 165 ASP A C 1
ATOM 1314 O O . ASP A 1 165 ? -20.505 12.514 -8.858 1.00 91.44 165 ASP A O 1
ATOM 1318 N N . LYS A 1 166 ? -19.501 11.743 -6.994 1.00 94.56 166 LYS A N 1
ATOM 1319 C CA . LYS A 1 166 ? -20.427 10.637 -6.710 1.00 94.56 166 LYS A CA 1
ATOM 1320 C C . LYS A 1 166 ? -20.516 9.600 -7.835 1.00 94.56 166 LYS A C 1
ATOM 1322 O O . LYS A 1 166 ? -21.496 8.859 -7.904 1.00 94.56 166 LYS A O 1
ATOM 1327 N N . LYS A 1 167 ? -19.493 9.500 -8.689 1.00 94.69 167 LYS A N 1
ATOM 1328 C CA . LYS A 1 167 ? -19.401 8.437 -9.695 1.00 94.69 167 LYS A CA 1
ATOM 1329 C C . LYS A 1 167 ? -18.959 7.115 -9.081 1.00 94.69 167 LYS A C 1
ATOM 1331 O O . LYS A 1 167 ? -18.156 7.083 -8.150 1.00 94.69 167 LYS A O 1
ATOM 1336 N N . GLN A 1 168 ? -19.465 6.027 -9.655 1.00 97.06 168 GLN A N 1
ATOM 1337 C CA . GLN A 1 168 ? -19.006 4.672 -9.377 1.00 97.06 168 GLN A CA 1
ATOM 1338 C C . GLN A 1 168 ? -17.638 4.462 -10.039 1.00 97.06 168 GLN A C 1
ATOM 1340 O O . GLN A 1 168 ? -17.550 4.460 -11.263 1.00 97.06 168 GLN A O 1
ATOM 1345 N N . ILE A 1 169 ? -16.591 4.290 -9.234 1.00 96.88 169 ILE A N 1
ATOM 1346 C CA . ILE A 1 169 ? -15.222 4.029 -9.704 1.00 96.88 169 ILE A CA 1
ATOM 1347 C C . ILE A 1 169 ? -14.996 2.526 -9.863 1.00 96.88 169 ILE A C 1
ATOM 1349 O O . ILE A 1 169 ? -14.579 2.054 -10.913 1.00 96.88 169 ILE A O 1
ATOM 1353 N N . ILE A 1 170 ? -15.344 1.754 -8.833 1.00 96.00 170 ILE A N 1
ATOM 1354 C CA . ILE A 1 170 ? -15.344 0.285 -8.860 1.00 96.00 170 ILE A CA 1
ATOM 1355 C C . ILE A 1 170 ? -16.683 -0.220 -8.355 1.00 96.00 170 ILE A C 1
ATOM 1357 O O . ILE A 1 170 ? -17.299 0.444 -7.539 1.00 96.00 170 ILE A O 1
ATOM 1361 N N . GLN A 1 171 ? -17.176 -1.361 -8.829 1.00 97.88 171 GLN A N 1
ATOM 1362 C CA . GLN A 1 171 ? -18.504 -1.843 -8.436 1.00 97.88 171 GLN A CA 1
ATOM 1363 C C . GLN A 1 171 ? -18.577 -2.159 -6.935 1.00 97.88 171 GLN A C 1
ATOM 1365 O O . GLN A 1 171 ? -17.597 -2.603 -6.332 1.00 97.88 171 GLN A O 1
ATOM 1370 N N . LYS A 1 172 ? -19.774 -2.027 -6.349 1.00 97.31 172 LYS A N 1
ATOM 1371 C CA . LYS A 1 172 ? -20.022 -2.420 -4.956 1.00 97.31 172 LYS A CA 1
ATOM 1372 C C . LYS A 1 172 ? -19.562 -3.855 -4.672 1.00 97.31 172 LYS A C 1
ATOM 1374 O O . LYS A 1 172 ? -18.854 -4.083 -3.695 1.00 97.31 172 LYS A O 1
ATOM 1379 N N . SER A 1 173 ? -19.910 -4.798 -5.548 1.00 98.25 173 SER A N 1
ATOM 1380 C CA . SER A 1 173 ? -19.490 -6.204 -5.461 1.00 98.25 173 SER A CA 1
ATOM 1381 C C . SER A 1 173 ? -17.968 -6.360 -5.391 1.00 98.25 173 SER A C 1
ATOM 1383 O O . SER A 1 173 ? -17.477 -7.161 -4.600 1.00 98.25 173 SER A O 1
ATOM 1385 N N . SER A 1 174 ? -17.216 -5.560 -6.152 1.00 97.62 174 SER A N 1
ATOM 1386 C CA . SER A 1 174 ? -15.752 -5.537 -6.096 1.00 97.62 174 SER A CA 1
ATOM 1387 C C . SER A 1 174 ? -15.254 -5.031 -4.743 1.00 97.62 174 SER A C 1
ATOM 1389 O O . SER A 1 174 ? -14.391 -5.666 -4.143 1.00 97.62 174 SER A O 1
ATOM 1391 N N . THR A 1 175 ? -15.823 -3.944 -4.206 1.00 96.81 175 THR A N 1
ATOM 1392 C CA . THR A 1 175 ? -15.435 -3.471 -2.863 1.00 96.81 175 THR A CA 1
ATOM 1393 C C . THR A 1 175 ? -15.777 -4.473 -1.767 1.00 96.81 175 THR A C 1
ATOM 1395 O O . THR A 1 175 ? -14.977 -4.675 -0.855 1.00 96.81 175 THR A O 1
ATOM 1398 N N . ASP A 1 176 ? -16.938 -5.125 -1.845 1.00 96.94 176 ASP A N 1
ATOM 1399 C CA . ASP A 1 176 ? -17.347 -6.158 -0.893 1.00 96.94 176 ASP A CA 1
ATOM 1400 C C . ASP A 1 176 ? -16.360 -7.331 -0.932 1.00 96.94 176 ASP A C 1
ATOM 1402 O O . ASP A 1 176 ? -15.919 -7.809 0.114 1.00 96.94 176 ASP A O 1
ATOM 1406 N N . LEU A 1 177 ? -15.939 -7.739 -2.133 1.00 97.81 177 LEU A N 1
ATOM 1407 C CA . LEU A 1 177 ? -14.948 -8.792 -2.324 1.00 97.81 177 LEU A CA 1
ATOM 1408 C C . LEU A 1 177 ? -13.573 -8.406 -1.756 1.00 97.81 177 LEU A C 1
ATOM 1410 O O . LEU A 1 177 ? -12.963 -9.210 -1.052 1.00 97.81 177 LEU A O 1
ATOM 1414 N N . MET A 1 178 ? -13.111 -7.170 -1.983 1.00 97.44 178 MET A N 1
ATOM 1415 C CA . MET A 1 178 ? -11.861 -6.661 -1.400 1.00 97.44 178 MET A CA 1
ATOM 1416 C C . MET A 1 178 ? -11.880 -6.688 0.131 1.00 97.44 178 MET A C 1
ATOM 1418 O O . MET A 1 178 ? -10.870 -7.018 0.751 1.00 97.44 178 MET A O 1
ATOM 1422 N N . LYS A 1 179 ? -13.032 -6.376 0.737 1.00 96.75 179 LYS A N 1
ATOM 1423 C CA . LYS A 1 179 ? -13.244 -6.345 2.194 1.00 96.75 179 LYS A CA 1
ATOM 1424 C C . LYS A 1 179 ? -13.562 -7.720 2.800 1.00 96.75 179 LYS A C 1
ATOM 1426 O O . LYS A 1 179 ? -13.676 -7.827 4.018 1.00 96.75 179 LYS A O 1
ATOM 1431 N N . THR A 1 180 ? -13.717 -8.762 1.984 1.00 97.00 180 THR A N 1
ATOM 1432 C CA . THR A 1 180 ? -14.022 -10.122 2.446 1.00 97.00 180 THR A CA 1
ATOM 1433 C C . THR A 1 180 ? -12.738 -10.881 2.754 1.00 97.00 180 THR A C 1
ATOM 1435 O O . THR A 1 180 ? -11.805 -10.871 1.954 1.00 97.00 180 THR A O 1
ATOM 1438 N N . ILE A 1 181 ? -12.708 -11.586 3.888 1.00 97.31 181 ILE A N 1
ATOM 1439 C CA . ILE A 1 181 ? -11.599 -12.464 4.282 1.00 97.31 181 ILE A CA 1
ATOM 1440 C C . ILE A 1 181 ? -11.423 -13.565 3.226 1.00 97.31 181 ILE A C 1
ATOM 1442 O O . ILE A 1 181 ? -12.265 -14.451 3.105 1.00 97.31 181 ILE A O 1
ATOM 1446 N N . GLN A 1 182 ? -10.321 -13.503 2.477 1.00 96.75 182 GLN A N 1
ATOM 1447 C CA . GLN A 1 182 ? -9.885 -14.547 1.540 1.00 96.75 182 GLN A CA 1
ATOM 1448 C C . GLN A 1 182 ? -8.915 -15.523 2.210 1.00 96.75 182 GLN A C 1
ATOM 1450 O O . GLN A 1 182 ? -8.848 -16.696 1.854 1.00 96.75 182 GLN A O 1
ATOM 1455 N N . TRP A 1 183 ? -8.171 -15.037 3.203 1.00 96.50 183 TRP A N 1
ATOM 1456 C CA . TRP A 1 183 ? -7.269 -15.829 4.024 1.00 96.50 183 TRP A CA 1
ATOM 1457 C C . TRP A 1 183 ? -7.338 -15.366 5.480 1.00 96.50 183 TRP A C 1
ATOM 1459 O O . TRP A 1 183 ? -7.403 -14.166 5.751 1.00 96.50 183 TRP A O 1
ATOM 1469 N N . GLN A 1 184 ? -7.286 -16.310 6.419 1.00 95.69 184 GLN A N 1
ATOM 1470 C CA . GLN A 1 184 ? -7.187 -16.037 7.850 1.00 95.69 184 GLN A CA 1
ATOM 1471 C C . GLN A 1 184 ? -6.210 -17.009 8.504 1.00 95.69 184 GLN A C 1
ATOM 1473 O O . GLN A 1 184 ? -6.226 -18.206 8.216 1.00 95.69 184 GLN A O 1
ATOM 1478 N N . TYR A 1 185 ? -5.388 -16.490 9.414 1.00 94.94 185 TYR A N 1
ATOM 1479 C CA . TYR A 1 185 ? -4.411 -17.280 10.144 1.00 94.94 185 TYR A CA 1
ATOM 1480 C C . TYR A 1 185 ? -5.084 -18.315 11.054 1.00 94.94 185 TYR A C 1
ATOM 1482 O O . TYR A 1 185 ? -5.875 -17.952 11.934 1.00 94.94 185 TYR A O 1
ATOM 1490 N N . ASP A 1 186 ? -4.720 -19.585 10.880 1.00 92.56 186 ASP A N 1
ATOM 1491 C CA . ASP A 1 186 ? -5.237 -20.724 11.654 1.00 92.56 186 ASP A CA 1
ATOM 1492 C C . ASP A 1 186 ? -4.229 -21.295 12.670 1.00 92.56 186 ASP A C 1
ATOM 1494 O O . ASP A 1 186 ? -4.556 -22.209 13.425 1.00 92.56 186 ASP A O 1
ATOM 1498 N N . GLY A 1 187 ? -3.016 -20.735 12.724 1.00 91.56 187 GLY A N 1
ATOM 1499 C CA . GLY A 1 187 ? -1.918 -21.228 13.560 1.00 91.56 187 GLY A CA 1
ATOM 1500 C C . GLY A 1 187 ? -0.801 -21.928 12.784 1.00 91.56 187 GLY A C 1
ATOM 1501 O O . GLY A 1 187 ? 0.315 -21.993 13.297 1.00 91.56 187 GLY A O 1
ATOM 1502 N N . ASN A 1 188 ? -1.078 -22.402 11.565 1.00 92.38 188 ASN A N 1
ATOM 1503 C CA . ASN A 1 188 ? -0.163 -23.223 10.765 1.00 92.38 188 ASN A CA 1
ATOM 1504 C C . ASN A 1 188 ? -0.028 -22.757 9.305 1.00 92.38 188 ASN A C 1
ATOM 1506 O O . ASN A 1 188 ? 0.952 -23.093 8.649 1.00 92.38 188 ASN A O 1
ATOM 1510 N N . ASN A 1 189 ? -0.980 -21.978 8.788 1.00 93.69 189 ASN A N 1
ATOM 1511 C CA . ASN A 1 189 ? -1.046 -21.552 7.384 1.00 93.69 189 ASN A CA 1
ATOM 1512 C C . ASN A 1 189 ? -0.316 -20.227 7.065 1.00 93.69 189 ASN A C 1
ATOM 1514 O O . ASN A 1 189 ? -0.600 -19.584 6.053 1.00 93.69 189 ASN A O 1
ATOM 1518 N N . ALA A 1 190 ? 0.598 -19.798 7.934 1.00 92.50 190 ALA A N 1
ATOM 1519 C CA . ALA A 1 190 ? 1.562 -18.724 7.701 1.00 92.50 190 ALA A CA 1
ATOM 1520 C C . ALA A 1 190 ? 2.733 -18.864 8.679 1.00 92.50 190 ALA A C 1
ATOM 1522 O O . ALA A 1 190 ? 2.663 -19.609 9.661 1.00 92.50 190 ALA A O 1
ATOM 1523 N N . LYS A 1 191 ? 3.807 -18.097 8.455 1.00 84.50 191 LYS A N 1
ATOM 1524 C CA . LYS A 1 191 ? 4.960 -18.095 9.361 1.00 84.50 191 LYS A CA 1
ATOM 1525 C C . LYS A 1 191 ? 4.511 -17.664 10.763 1.00 84.50 191 LYS A C 1
ATOM 1527 O O . LYS A 1 191 ? 3.913 -16.594 10.924 1.00 84.50 191 LYS A O 1
ATOM 1532 N N . GLN A 1 192 ? 4.826 -18.479 11.778 1.00 60.00 192 GLN A N 1
ATOM 1533 C CA . GLN A 1 192 ? 4.559 -18.167 13.186 1.00 60.00 192 GLN A CA 1
ATOM 1534 C C . GLN A 1 192 ? 5.196 -16.819 13.526 1.00 60.00 192 GLN A C 1
ATOM 1536 O O . GLN A 1 192 ? 6.418 -16.713 13.556 1.00 60.00 192 GLN A O 1
ATOM 1541 N N . SER A 1 193 ? 4.350 -15.796 13.700 1.00 59.25 193 SER A N 1
ATOM 1542 C CA . SER A 1 193 ? 4.631 -14.372 13.993 1.00 59.25 193 SER A CA 1
ATOM 1543 C C . SER A 1 193 ? 3.905 -13.404 13.059 1.00 59.25 193 SER A C 1
ATOM 1545 O O . SER A 1 193 ? 3.895 -12.220 13.394 1.00 59.25 193 SER A O 1
ATOM 1547 N N . SER A 1 194 ? 3.223 -13.870 12.000 1.00 64.94 194 SER A N 1
ATOM 1548 C CA . SER A 1 194 ? 2.553 -12.994 11.023 1.00 64.94 194 SER A CA 1
ATOM 1549 C C . SER A 1 194 ? 1.806 -11.834 11.693 1.00 64.94 194 SER A C 1
ATOM 1551 O O . SER A 1 194 ? 0.938 -12.030 12.555 1.00 64.94 194 SER A O 1
ATOM 1553 N N . PHE A 1 195 ? 2.215 -10.615 11.348 1.00 82.69 195 PHE A N 1
ATOM 1554 C CA . PHE A 1 195 ? 1.548 -9.383 11.757 1.00 82.69 195 PHE A CA 1
ATOM 1555 C C . PHE A 1 195 ? 0.120 -9.349 11.190 1.00 82.69 195 PHE A C 1
ATOM 1557 O O . PHE A 1 195 ? -0.832 -9.078 11.916 1.00 82.69 195 PHE A O 1
ATOM 1564 N N . ILE A 1 196 ? -0.033 -9.773 9.934 1.00 92.56 196 ILE A N 1
ATOM 1565 C CA . ILE A 1 196 ? -1.319 -9.921 9.251 1.00 92.56 196 ILE A CA 1
ATOM 1566 C C . ILE A 1 196 ? -2.021 -11.186 9.761 1.00 92.56 196 ILE A C 1
ATOM 1568 O O . ILE A 1 196 ? -1.475 -12.288 9.663 1.00 92.56 196 ILE A O 1
ATOM 1572 N N . GLN A 1 197 ? -3.227 -11.029 10.307 1.00 94.62 197 GLN A N 1
ATOM 1573 C CA . GLN A 1 197 ? -4.048 -12.134 10.825 1.00 94.62 197 GLN A CA 1
ATOM 1574 C C . GLN A 1 197 ? -5.181 -12.549 9.887 1.00 94.62 197 GLN A C 1
ATOM 1576 O O . GLN A 1 197 ? -5.611 -13.699 9.935 1.00 94.62 197 GLN A O 1
ATOM 1581 N N . ALA A 1 198 ? -5.658 -11.636 9.047 1.00 96.06 198 ALA A N 1
ATOM 1582 C CA . ALA A 1 198 ? -6.574 -11.926 7.958 1.00 96.06 198 ALA A CA 1
ATOM 1583 C C . ALA A 1 198 ? -6.318 -10.966 6.791 1.00 96.06 198 ALA A C 1
ATOM 1585 O O . ALA A 1 198 ? -5.835 -9.844 6.980 1.00 96.06 198 ALA A O 1
ATOM 1586 N N . TYR A 1 199 ? -6.619 -11.426 5.580 1.00 96.44 199 TYR A N 1
ATOM 1587 C CA . TYR A 1 199 ? -6.345 -10.703 4.345 1.00 96.44 199 TYR A CA 1
ATOM 1588 C C . TYR A 1 199 ? -7.499 -10.874 3.354 1.00 96.44 199 TYR A C 1
ATOM 1590 O O . TYR A 1 199 ? -8.000 -11.983 3.150 1.00 96.44 199 TYR A O 1
ATOM 1598 N N . GLY A 1 200 ? -7.933 -9.763 2.767 1.00 96.81 200 GLY A N 1
ATOM 1599 C CA . GLY A 1 200 ? -8.832 -9.700 1.620 1.00 96.81 200 GLY A CA 1
ATOM 1600 C C . GLY A 1 200 ? -8.057 -9.485 0.320 1.00 96.81 200 GLY A C 1
ATOM 1601 O O . GLY A 1 200 ? -6.870 -9.797 0.236 1.00 96.81 200 GLY A O 1
ATOM 1602 N N . GLN A 1 201 ? -8.695 -8.926 -0.709 1.00 95.62 201 GLN A N 1
ATOM 1603 C CA . GLN A 1 201 ? -7.971 -8.577 -1.940 1.00 95.62 201 GLN A CA 1
ATOM 1604 C C . GLN A 1 201 ? -7.253 -7.235 -1.767 1.00 95.62 201 GLN A C 1
ATOM 1606 O O . GLN A 1 201 ? -7.857 -6.174 -1.909 1.00 95.62 201 GLN A O 1
ATOM 1611 N N . GLY A 1 202 ? -5.967 -7.299 -1.414 1.00 93.62 202 GLY A N 1
ATOM 1612 C CA . GLY A 1 202 ? -5.107 -6.127 -1.205 1.00 93.62 202 GLY A CA 1
ATOM 1613 C C . GLY A 1 202 ? -5.350 -5.376 0.109 1.00 93.62 202 GLY A C 1
ATOM 1614 O O . GLY A 1 202 ? -4.748 -4.330 0.331 1.00 93.62 202 GLY A O 1
ATOM 1615 N N . LEU A 1 203 ? -6.216 -5.893 0.989 1.00 96.62 203 LEU A N 1
ATOM 1616 C CA . LEU A 1 203 ? -6.559 -5.275 2.270 1.00 96.62 203 LEU A CA 1
ATOM 1617 C C . LEU A 1 203 ? -6.253 -6.222 3.432 1.00 96.62 203 LEU A C 1
ATOM 1619 O O . LEU A 1 203 ? -6.708 -7.362 3.460 1.00 96.62 203 LEU A O 1
ATOM 1623 N N . GLN A 1 204 ? -5.540 -5.720 4.433 1.00 96.31 204 GLN A N 1
ATOM 1624 C CA . GLN A 1 204 ? -5.488 -6.315 5.762 1.00 96.31 204 GLN A CA 1
ATOM 1625 C C . GLN A 1 204 ? -6.843 -6.141 6.450 1.00 96.31 204 GLN A C 1
ATOM 1627 O O . GLN A 1 204 ? -7.458 -5.072 6.395 1.00 96.31 204 GLN A O 1
ATOM 1632 N N . ILE A 1 205 ? -7.290 -7.195 7.125 1.00 96.88 205 ILE A N 1
ATOM 1633 C CA . ILE A 1 205 ? -8.547 -7.214 7.871 1.00 96.88 205 ILE A CA 1
ATOM 1634 C C . ILE A 1 205 ? -8.210 -7.562 9.317 1.00 96.88 205 ILE A C 1
ATOM 1636 O O . ILE A 1 205 ? -7.593 -8.595 9.580 1.00 96.88 205 ILE A O 1
ATOM 1640 N N . SER A 1 206 ? -8.594 -6.704 10.261 1.00 95.50 206 SER A N 1
ATOM 1641 C CA . SER A 1 206 ? -8.344 -6.980 11.673 1.00 95.50 206 SER A CA 1
ATOM 1642 C C . SER A 1 206 ? -9.250 -8.102 12.189 1.00 95.50 206 SER A C 1
ATOM 1644 O O . SER A 1 206 ? -10.417 -8.246 11.813 1.00 95.50 206 SER A O 1
ATOM 1646 N N . THR A 1 207 ? -8.706 -8.895 13.104 1.00 94.38 207 THR A N 1
ATOM 1647 C CA . THR A 1 207 ? -9.414 -9.959 13.826 1.00 94.38 207 THR A CA 1
ATOM 1648 C C . THR A 1 207 ? -9.836 -9.534 15.234 1.00 94.38 207 THR A C 1
ATOM 1650 O O . THR A 1 207 ? -10.385 -10.342 15.979 1.00 94.38 207 THR A O 1
ATOM 1653 N N . ASP A 1 208 ? -9.587 -8.266 15.593 1.00 93.19 208 ASP A N 1
ATOM 1654 C CA . ASP A 1 208 ? -9.843 -7.677 16.917 1.00 93.19 208 ASP A CA 1
ATOM 1655 C C . ASP A 1 208 ? -9.184 -8.469 18.068 1.00 93.19 208 ASP A C 1
ATOM 1657 O O . ASP A 1 208 ? -9.629 -8.453 19.220 1.00 93.19 208 ASP A O 1
ATOM 1661 N N . LYS A 1 209 ? -8.085 -9.181 17.778 1.00 92.56 209 LYS A N 1
ATOM 1662 C CA . LYS A 1 209 ? -7.368 -9.963 18.784 1.00 92.56 209 LYS A CA 1
ATOM 1663 C C . LYS A 1 209 ? -6.468 -9.037 19.594 1.00 92.56 209 LYS A C 1
ATOM 1665 O O . LYS A 1 209 ? -5.503 -8.450 19.093 1.00 92.56 209 LYS A O 1
ATOM 1670 N N . LYS A 1 210 ? -6.754 -8.946 20.896 1.00 92.50 210 LYS A N 1
ATOM 1671 C CA . LYS A 1 210 ? -5.911 -8.236 21.872 1.00 92.50 210 LYS A CA 1
ATOM 1672 C C . LYS A 1 210 ? -4.460 -8.704 21.771 1.00 92.50 210 LYS A C 1
ATOM 1674 O O . LYS A 1 210 ? -4.214 -9.896 21.604 1.00 92.50 210 LYS A O 1
ATOM 1679 N N . LYS A 1 211 ? -3.506 -7.782 21.937 1.00 92.12 211 LYS A N 1
ATOM 1680 C CA . LYS A 1 211 ? -2.058 -8.048 21.822 1.00 92.12 211 LYS A CA 1
ATOM 1681 C C . LYS A 1 211 ? -1.586 -8.475 20.431 1.00 92.12 211 LYS A C 1
ATOM 1683 O O . LYS A 1 211 ? -0.401 -8.748 20.271 1.00 92.12 211 LYS A O 1
ATOM 1688 N N . ILE A 1 212 ? -2.465 -8.490 19.427 1.00 92.56 212 ILE A N 1
ATOM 1689 C CA . ILE A 1 212 ? -2.115 -8.853 18.054 1.00 92.56 212 ILE A CA 1
ATOM 1690 C C . ILE A 1 212 ? -2.444 -7.702 17.107 1.00 92.56 212 ILE A C 1
ATOM 1692 O O . ILE A 1 212 ? -1.551 -6.929 16.782 1.00 92.56 212 ILE A O 1
ATOM 1696 N N . ASP A 1 213 ? -3.702 -7.557 16.706 1.00 93.38 213 ASP A N 1
ATOM 1697 C CA . ASP A 1 213 ? -4.135 -6.665 15.623 1.00 93.38 213 ASP A CA 1
ATOM 1698 C C . ASP A 1 213 ? -5.383 -5.839 15.989 1.00 93.38 213 ASP A C 1
ATOM 1700 O O . ASP A 1 213 ? -6.065 -5.292 15.122 1.00 93.38 213 ASP A O 1
ATOM 1704 N N . GLN A 1 214 ? -5.705 -5.747 17.283 1.00 93.00 214 GLN A N 1
ATOM 1705 C CA . GLN A 1 214 ? -6.773 -4.881 17.773 1.00 93.00 214 GLN A CA 1
ATOM 1706 C C . GLN A 1 214 ? -6.416 -3.403 17.548 1.00 93.00 214 GLN A C 1
ATOM 1708 O O . GLN A 1 214 ? -5.529 -2.861 18.205 1.00 93.00 214 GLN A O 1
ATOM 1713 N N . ILE A 1 215 ? -7.156 -2.762 16.641 1.00 93.00 215 ILE A N 1
ATOM 1714 C CA . ILE A 1 215 ? -7.051 -1.332 16.324 1.00 93.00 215 ILE A CA 1
ATOM 1715 C C . ILE A 1 215 ? -8.161 -0.561 17.049 1.00 93.00 215 ILE A C 1
ATOM 1717 O O . ILE A 1 215 ? -7.895 0.237 17.941 1.00 93.00 215 ILE A O 1
ATOM 1721 N N . PHE A 1 216 ? -9.424 -0.829 16.705 1.00 92.31 216 PHE A N 1
ATOM 1722 C CA . PHE A 1 216 ? -10.589 -0.244 17.367 1.00 92.31 216 PHE A CA 1
ATOM 1723 C C . PHE A 1 216 ? -11.327 -1.338 18.147 1.00 92.31 216 PHE A C 1
ATOM 1725 O O . PHE A 1 216 ? -11.962 -2.181 17.517 1.00 92.31 216 PHE A O 1
ATOM 1732 N N . PRO A 1 217 ? -11.261 -1.347 19.494 1.00 91.81 217 PRO A N 1
ATOM 1733 C CA . PRO A 1 217 ? -11.877 -2.394 20.304 1.00 91.81 217 PRO A CA 1
ATOM 1734 C C . PRO A 1 217 ? -13.341 -2.675 19.946 1.00 91.81 217 PRO A C 1
ATOM 1736 O O . PRO A 1 217 ? -14.169 -1.760 19.897 1.00 91.81 217 PRO A O 1
ATOM 1739 N N . GLY A 1 218 ? -13.663 -3.952 19.720 1.00 91.19 218 GLY A N 1
ATOM 1740 C CA . GLY A 1 218 ? -15.007 -4.409 19.362 1.00 91.19 218 GLY A CA 1
ATOM 1741 C C . GLY A 1 218 ? -15.380 -4.162 17.900 1.00 91.19 218 GLY A C 1
ATOM 1742 O O . GLY A 1 218 ? -16.560 -4.247 17.550 1.00 91.19 218 GLY A O 1
ATOM 1743 N N . ARG A 1 219 ? -14.412 -3.802 17.047 1.00 91.44 219 ARG A N 1
ATOM 1744 C CA . ARG A 1 219 ? -14.641 -3.476 15.638 1.00 91.44 219 ARG A CA 1
ATOM 1745 C C . ARG A 1 219 ? -13.626 -4.179 14.754 1.00 91.44 219 ARG A C 1
ATOM 1747 O O . ARG A 1 219 ? -12.416 -4.073 14.944 1.00 91.44 219 ARG A O 1
ATOM 1754 N N . GLN A 1 220 ? -14.144 -4.824 13.719 1.00 92.56 220 GLN A N 1
ATOM 1755 C CA . GLN A 1 220 ? -13.334 -5.221 12.583 1.00 92.56 220 GLN A CA 1
ATOM 1756 C C . GLN A 1 220 ? -13.081 -3.991 11.711 1.00 92.56 220 GLN A C 1
ATOM 1758 O O . GLN A 1 220 ? -14.018 -3.301 11.301 1.00 92.56 220 GLN A O 1
ATOM 1763 N N . VAL A 1 221 ? -11.811 -3.721 11.444 1.00 95.62 221 VAL A N 1
ATOM 1764 C CA . VAL A 1 221 ? -11.377 -2.659 10.543 1.00 95.62 221 VAL A CA 1
ATOM 1765 C C . VAL A 1 221 ? -10.630 -3.265 9.369 1.00 95.62 221 VAL A C 1
ATOM 1767 O O . VAL A 1 221 ? -10.014 -4.325 9.482 1.00 95.62 221 VAL A O 1
ATOM 1770 N N . VAL A 1 222 ? -10.701 -2.586 8.236 1.00 97.19 222 VAL A N 1
ATOM 1771 C CA . VAL A 1 222 ? -10.092 -3.002 6.975 1.00 97.19 222 VAL A CA 1
ATOM 1772 C C . VAL A 1 222 ? -9.174 -1.894 6.481 1.00 97.19 222 VAL A C 1
ATOM 1774 O O . VAL A 1 222 ? -9.434 -0.716 6.737 1.00 97.19 222 VAL A O 1
ATOM 1777 N N . GLY A 1 223 ? -8.081 -2.252 5.819 1.00 96.50 223 GLY A N 1
ATOM 1778 C CA . GLY A 1 223 ? -7.058 -1.276 5.473 1.00 96.50 223 GLY A CA 1
ATOM 1779 C C . GLY A 1 223 ? -5.733 -1.899 5.078 1.00 96.50 223 GLY A C 1
ATOM 1780 O O . GLY A 1 223 ? -5.700 -3.027 4.603 1.00 96.50 223 GLY A O 1
ATOM 1781 N N . HIS A 1 224 ? -4.634 -1.180 5.273 1.00 95.50 224 HIS A N 1
ATOM 1782 C CA . HIS A 1 224 ? -3.291 -1.730 5.116 1.00 95.50 224 HIS A CA 1
ATOM 1783 C C . HIS A 1 224 ? -2.266 -0.888 5.885 1.00 95.50 224 HIS A C 1
ATOM 1785 O O . HIS A 1 224 ? -2.435 0.325 6.052 1.00 95.50 224 HIS A O 1
ATOM 1791 N N . THR A 1 225 ? -1.190 -1.538 6.324 1.00 93.94 225 THR A N 1
ATOM 1792 C CA . THR A 1 225 ? 0.023 -0.867 6.803 1.00 93.94 225 THR A CA 1
ATOM 1793 C C . THR A 1 225 ? 0.999 -0.649 5.648 1.00 93.94 225 THR A C 1
ATOM 1795 O O . THR A 1 225 ? 1.116 -1.482 4.755 1.00 93.94 225 THR A O 1
ATOM 1798 N N . GLY A 1 226 ? 1.718 0.463 5.637 1.00 91.88 226 GLY A N 1
ATOM 1799 C CA . GLY A 1 226 ? 2.748 0.783 4.655 1.00 91.88 226 GLY A CA 1
ATOM 1800 C C . GLY A 1 226 ? 4.079 0.991 5.359 1.00 91.88 226 GLY A C 1
ATOM 1801 O O . GLY A 1 226 ? 4.219 1.938 6.135 1.00 91.88 226 GLY A O 1
ATOM 1802 N N . GLN A 1 227 ? 5.035 0.100 5.096 1.00 88.88 227 GLN A N 1
ATOM 1803 C CA . GLN A 1 227 ? 6.372 0.118 5.688 1.00 88.88 227 GLN A CA 1
ATOM 1804 C C . GLN A 1 227 ? 7.420 -0.173 4.613 1.00 88.88 227 GLN A C 1
ATOM 1806 O O . GLN A 1 227 ? 7.640 -1.328 4.259 1.00 88.88 227 GLN A O 1
ATOM 1811 N N . ALA A 1 228 ? 8.031 0.876 4.061 1.00 88.50 228 ALA A N 1
ATOM 1812 C CA . ALA A 1 228 ? 9.061 0.751 3.031 1.00 88.50 228 ALA A CA 1
ATOM 1813 C C . ALA A 1 228 ? 9.896 2.030 2.927 1.00 88.50 228 ALA A C 1
ATOM 1815 O O . ALA A 1 228 ? 9.352 3.130 3.014 1.00 88.50 228 ALA A O 1
ATOM 1816 N N . TYR A 1 229 ? 11.200 1.898 2.675 1.00 88.50 229 TYR A N 1
ATOM 1817 C CA . TYR A 1 229 ? 12.099 3.040 2.444 1.00 88.50 229 TYR A CA 1
ATOM 1818 C C . TYR A 1 229 ? 12.102 4.061 3.603 1.00 88.50 229 TYR A C 1
ATOM 1820 O O . TYR A 1 229 ? 12.193 5.264 3.374 1.00 88.50 229 TYR A O 1
ATOM 1828 N N . GLY A 1 230 ? 11.891 3.597 4.840 1.00 90.50 230 GLY A N 1
ATOM 1829 C CA . GLY A 1 230 ? 11.718 4.453 6.019 1.00 90.50 230 GLY A CA 1
ATOM 1830 C C . GLY A 1 230 ? 10.321 5.062 6.229 1.00 90.50 230 GLY A C 1
ATOM 1831 O O . GLY A 1 230 ? 10.046 5.616 7.297 1.00 90.50 230 GLY A O 1
ATOM 1832 N N . LEU A 1 231 ? 9.397 4.929 5.268 1.00 92.56 231 LEU A N 1
ATOM 1833 C CA . LEU A 1 231 ? 7.986 5.280 5.462 1.00 92.56 231 LEU A CA 1
ATOM 1834 C C . LEU A 1 231 ? 7.364 4.375 6.530 1.00 92.56 231 LEU A C 1
ATOM 1836 O O . LEU A 1 231 ? 7.510 3.156 6.477 1.00 92.56 231 LEU A O 1
ATOM 1840 N N . MET A 1 232 ? 6.587 4.966 7.434 1.00 92.38 232 MET A N 1
ATOM 1841 C CA . MET A 1 232 ? 5.623 4.248 8.269 1.00 92.38 232 MET A CA 1
ATOM 1842 C C . MET A 1 232 ? 4.268 4.920 8.113 1.00 92.38 232 MET A C 1
ATOM 1844 O O . MET A 1 232 ? 4.120 6.100 8.423 1.00 92.38 232 MET A O 1
ATOM 1848 N N . SER A 1 233 ? 3.281 4.190 7.618 1.00 93.88 233 SER A N 1
ATOM 1849 C CA . SER A 1 233 ? 1.956 4.730 7.325 1.00 93.88 233 SER A CA 1
ATOM 1850 C C . SER A 1 233 ? 0.890 3.683 7.553 1.00 93.88 233 SER A C 1
ATOM 1852 O O . SER A 1 233 ? 1.150 2.513 7.321 1.00 93.88 233 SER A O 1
ATOM 1854 N N . ASN A 1 234 ? -0.307 4.097 7.956 1.00 94.44 234 ASN A N 1
ATOM 1855 C CA . ASN A 1 234 ? -1.464 3.215 8.059 1.00 94.44 234 ASN A CA 1
ATOM 1856 C C . ASN A 1 234 ? -2.689 3.907 7.472 1.00 94.44 234 ASN A C 1
ATOM 1858 O O . ASN A 1 234 ? -2.890 5.105 7.672 1.00 94.44 234 ASN A O 1
ATOM 1862 N N . MET A 1 235 ?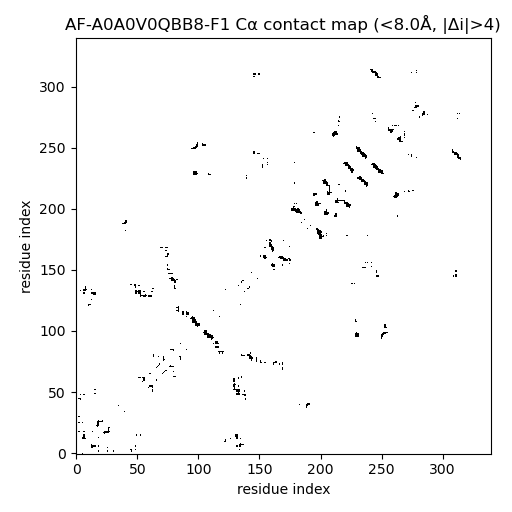 -3.543 3.122 6.823 1.00 96.31 235 MET A N 1
ATOM 1863 C CA . MET A 1 235 ? -4.898 3.512 6.452 1.00 96.31 235 MET A CA 1
ATOM 1864 C C . MET A 1 235 ? -5.829 2.388 6.889 1.00 96.31 235 MET A C 1
ATOM 1866 O O . MET A 1 235 ? -5.756 1.304 6.321 1.00 96.31 235 MET A O 1
ATOM 1870 N N . PHE A 1 236 ? -6.702 2.634 7.867 1.00 96.56 236 PHE A N 1
ATOM 1871 C CA . PHE A 1 236 ? -7.722 1.667 8.290 1.00 96.56 236 PHE A CA 1
ATOM 1872 C C . PHE A 1 236 ? -9.060 2.342 8.561 1.00 96.56 236 PHE A C 1
ATOM 1874 O O . PHE A 1 236 ? -9.121 3.466 9.063 1.00 96.56 236 PHE A O 1
ATOM 1881 N N . PHE A 1 237 ? -10.146 1.624 8.289 1.00 95.69 237 PHE A N 1
ATOM 1882 C CA . PHE A 1 237 ? -11.503 2.081 8.559 1.00 95.69 237 PHE A CA 1
ATOM 1883 C C . PHE A 1 237 ? -12.427 0.945 8.999 1.00 95.69 237 PHE A C 1
ATOM 1885 O O . PHE A 1 237 ? -12.277 -0.211 8.611 1.00 95.69 237 PHE A O 1
ATOM 1892 N N . ASP A 1 238 ? -13.414 1.289 9.819 1.00 93.50 238 ASP A N 1
ATOM 1893 C CA . ASP A 1 238 ? -14.538 0.427 10.165 1.00 93.50 238 ASP A CA 1
ATOM 1894 C C . ASP A 1 238 ? -15.496 0.363 8.968 1.00 93.50 238 ASP A C 1
ATOM 1896 O O . ASP A 1 238 ? -16.224 1.320 8.688 1.00 93.50 238 ASP A O 1
ATOM 1900 N N . ALA A 1 239 ? -15.523 -0.777 8.274 1.00 86.38 239 ALA A N 1
ATOM 1901 C CA . ALA A 1 239 ? -16.352 -0.977 7.085 1.00 86.38 239 ALA A CA 1
ATOM 1902 C C . ALA A 1 239 ? -17.861 -0.804 7.346 1.00 86.38 239 ALA A C 1
ATOM 1904 O O . ALA A 1 239 ? -18.615 -0.513 6.420 1.00 86.38 239 ALA A O 1
ATOM 1905 N N . LYS A 1 240 ? -18.320 -0.944 8.597 1.00 87.31 240 LYS A N 1
ATOM 1906 C CA . LYS A 1 240 ? -19.730 -0.795 8.977 1.00 87.31 240 LYS A CA 1
ATOM 1907 C C . LYS A 1 240 ? -20.090 0.662 9.258 1.00 87.31 240 LYS A C 1
ATOM 1909 O O . LYS A 1 240 ? -21.150 1.132 8.844 1.00 87.31 240 LYS A O 1
ATOM 1914 N N . ASN A 1 241 ? -19.230 1.389 9.968 1.00 84.38 241 ASN A N 1
ATOM 1915 C CA . ASN A 1 241 ? -19.564 2.723 10.487 1.00 84.38 241 ASN A CA 1
ATOM 1916 C C . ASN A 1 241 ? -18.865 3.882 9.760 1.00 84.38 241 ASN A C 1
ATOM 1918 O O . ASN A 1 241 ? -19.289 5.026 9.918 1.00 84.38 241 ASN A O 1
ATOM 1922 N N . GLY A 1 242 ? -17.843 3.597 8.952 1.00 82.75 242 GLY A N 1
ATOM 1923 C CA . GLY A 1 242 ? -17.098 4.568 8.141 1.00 82.75 242 GLY A CA 1
ATOM 1924 C C . GLY A 1 242 ? -16.007 5.320 8.882 1.00 82.75 242 GLY A C 1
ATOM 1925 O O . GLY A 1 242 ? -15.176 5.963 8.260 1.00 82.75 242 GLY A O 1
ATOM 1926 N N . ASN A 1 243 ? -15.971 5.220 10.205 1.00 90.12 243 ASN A N 1
ATOM 1927 C CA . ASN A 1 243 ? -14.921 5.819 11.013 1.00 90.12 243 ASN A CA 1
ATOM 1928 C C . ASN A 1 243 ? -13.574 5.150 10.710 1.00 90.12 243 ASN A C 1
ATOM 1930 O O . ASN A 1 243 ? -13.449 3.928 10.794 1.00 90.12 243 ASN A O 1
ATOM 1934 N N . GLY A 1 244 ? -12.558 5.951 10.417 1.00 91.62 244 GLY A N 1
ATOM 1935 C CA . GLY A 1 244 ? -11.221 5.476 10.083 1.00 91.62 244 GLY A CA 1
ATOM 1936 C C . GLY A 1 244 ? -10.154 6.504 10.414 1.00 91.62 244 GLY A C 1
ATOM 1937 O O . GLY A 1 244 ? -10.468 7.632 10.802 1.00 91.62 244 GLY A O 1
ATOM 1938 N N . TYR A 1 245 ? -8.902 6.090 10.267 1.00 93.25 245 TYR A N 1
ATOM 1939 C CA . TYR A 1 245 ? -7.740 6.945 10.448 1.00 93.25 245 TYR A CA 1
ATOM 1940 C C . TYR A 1 245 ? -6.725 6.700 9.339 1.00 93.25 245 TYR A C 1
ATOM 1942 O O . TYR A 1 245 ? -6.616 5.601 8.785 1.00 93.25 245 TYR A O 1
ATOM 1950 N N . ILE A 1 246 ? -5.976 7.757 9.052 1.00 95.50 246 ILE A N 1
ATOM 1951 C CA . ILE A 1 246 ? -4.832 7.738 8.156 1.00 95.50 246 ILE A CA 1
ATOM 1952 C C . ILE A 1 246 ? -3.690 8.442 8.872 1.00 95.50 246 ILE A C 1
ATOM 1954 O O . ILE A 1 246 ? -3.895 9.517 9.440 1.00 95.50 246 ILE A O 1
ATOM 1958 N N . PHE A 1 247 ? -2.498 7.855 8.830 1.00 93.69 247 PHE A N 1
ATOM 1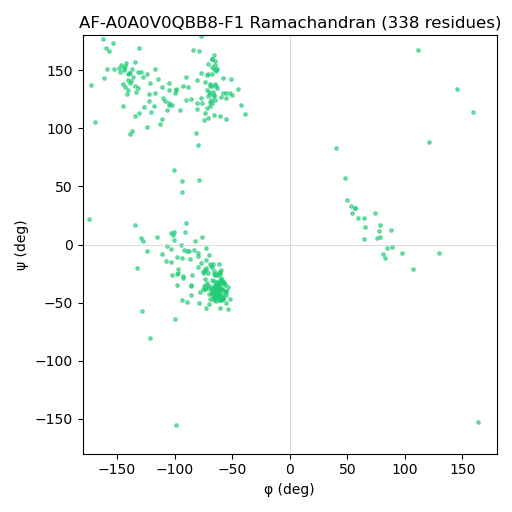959 C CA . PHE A 1 247 ? -1.273 8.571 9.162 1.00 93.69 247 PHE A CA 1
ATOM 1960 C C . PHE A 1 247 ? -0.138 8.145 8.247 1.00 93.69 247 PHE A C 1
ATOM 1962 O O . PHE A 1 247 ? -0.125 7.029 7.727 1.00 93.69 247 PHE A O 1
ATOM 1969 N N . ALA A 1 248 ? 0.843 9.027 8.116 1.00 94.25 248 ALA A N 1
ATOM 1970 C CA . ALA A 1 248 ? 2.136 8.710 7.546 1.00 94.25 248 ALA A CA 1
ATOM 1971 C C . ALA A 1 248 ? 3.234 9.463 8.292 1.00 94.25 248 ALA A C 1
ATOM 1973 O O . ALA A 1 248 ? 3.014 10.529 8.868 1.00 94.25 248 ALA A O 1
ATOM 1974 N N . HIS A 1 249 ? 4.417 8.880 8.260 1.00 91.81 249 HIS A N 1
ATOM 1975 C CA . HIS A 1 249 ? 5.631 9.388 8.858 1.00 91.81 249 HIS A CA 1
ATOM 1976 C C . HIS A 1 249 ? 6.801 8.999 7.937 1.00 91.81 249 HIS A C 1
ATOM 1978 O O . HIS A 1 249 ? 6.835 7.881 7.421 1.00 91.81 249 HIS A O 1
ATOM 1984 N N . ASN A 1 250 ? 7.742 9.918 7.720 1.00 93.12 250 ASN A N 1
ATOM 1985 C CA . ASN A 1 250 ? 8.742 9.844 6.653 1.00 93.12 250 ASN A CA 1
ATOM 1986 C C . ASN A 1 250 ? 10.143 9.370 7.087 1.00 93.12 250 ASN A C 1
ATOM 1988 O O . ASN A 1 250 ? 11.071 9.520 6.302 1.00 93.12 250 ASN A O 1
ATOM 1992 N N . GLY A 1 251 ? 10.336 8.853 8.300 1.00 90.81 251 GLY A N 1
ATOM 1993 C CA . GLY A 1 251 ? 11.607 8.260 8.737 1.00 90.81 251 GLY A CA 1
ATOM 1994 C C . GLY A 1 251 ? 11.947 8.475 10.213 1.00 90.81 251 GLY A C 1
ATOM 1995 O O . GLY A 1 251 ? 11.825 9.583 10.740 1.00 90.81 251 GLY A O 1
ATOM 1996 N N . MET A 1 252 ? 12.384 7.416 10.903 1.00 84.69 252 MET A N 1
ATOM 1997 C CA . MET A 1 252 ? 12.755 7.472 12.324 1.00 84.69 252 MET A CA 1
ATOM 1998 C C . MET A 1 252 ? 14.270 7.441 12.487 1.00 84.69 252 MET A C 1
ATOM 2000 O O . MET A 1 252 ? 14.954 6.643 11.864 1.00 84.69 252 MET A O 1
ATOM 2004 N N . LYS A 1 253 ? 14.796 8.247 13.415 1.00 83.56 253 LYS A N 1
ATOM 2005 C CA . LYS A 1 253 ? 16.219 8.209 13.805 1.00 83.56 253 LYS A CA 1
ATOM 2006 C C . LYS A 1 253 ? 16.620 6.956 14.591 1.00 83.56 253 LYS A C 1
ATOM 2008 O O . LYS A 1 253 ? 17.789 6.797 14.915 1.00 83.56 253 LYS A O 1
ATOM 2013 N N . GLN A 1 254 ? 15.657 6.136 14.997 1.00 84.06 254 GLN A N 1
ATOM 2014 C CA . GLN A 1 254 ? 15.865 4.960 15.836 1.00 84.06 254 GLN A CA 1
ATOM 2015 C C . GLN A 1 254 ? 14.905 3.861 15.400 1.00 84.06 254 GLN A C 1
ATOM 2017 O O . GLN A 1 254 ? 13.802 4.158 14.936 1.00 84.06 254 GLN A O 1
ATOM 2022 N N . GLN A 1 255 ? 15.303 2.607 15.613 1.00 83.06 255 GLN A N 1
ATOM 2023 C CA . GLN A 1 255 ? 14.432 1.467 15.357 1.00 83.06 255 GLN A CA 1
ATOM 2024 C C . GLN A 1 255 ? 13.146 1.589 16.193 1.00 83.06 255 GLN A C 1
ATOM 2026 O O . GLN A 1 255 ? 13.221 1.851 17.401 1.00 83.06 255 GLN A O 1
ATOM 2031 N N . PRO A 1 256 ? 11.960 1.434 15.585 1.00 85.12 256 PRO A N 1
ATOM 2032 C CA . PRO A 1 256 ? 10.708 1.584 16.302 1.00 85.12 256 PRO A CA 1
ATOM 2033 C C . PRO A 1 256 ? 10.518 0.465 17.332 1.00 85.12 256 PRO A C 1
ATOM 2035 O O . PRO A 1 256 ? 10.740 -0.715 17.070 1.00 85.12 256 PRO A O 1
ATOM 2038 N N . LEU A 1 257 ? 10.063 0.842 18.526 1.00 91.00 257 LEU A N 1
ATOM 2039 C CA . LEU A 1 257 ? 9.714 -0.114 19.575 1.00 91.00 257 LEU A CA 1
ATOM 2040 C C . LEU A 1 257 ? 8.320 -0.683 19.323 1.00 91.00 257 LEU A C 1
ATOM 2042 O O . LEU A 1 257 ? 7.409 0.062 18.967 1.00 91.00 257 LEU A O 1
ATOM 2046 N N . PHE A 1 258 ? 8.122 -1.973 19.577 1.00 92.12 258 PHE A N 1
ATOM 2047 C CA . PHE A 1 258 ? 6.789 -2.574 19.553 1.00 92.12 258 PHE A CA 1
ATOM 2048 C C . PHE A 1 258 ? 5.938 -2.126 20.746 1.00 92.12 258 PHE A C 1
ATOM 2050 O O . PHE A 1 258 ? 6.429 -1.904 21.855 1.00 92.12 258 PHE A O 1
ATOM 2057 N N . SER A 1 259 ? 4.635 -2.010 20.508 1.00 93.38 259 SER A N 1
ATOM 2058 C CA . SER A 1 259 ? 3.637 -1.824 21.556 1.00 93.38 259 SER A CA 1
ATOM 2059 C C . SER A 1 259 ? 3.515 -3.076 22.434 1.00 93.38 259 SER A C 1
ATOM 2061 O O . SER A 1 259 ? 3.724 -4.199 21.987 1.00 93.38 259 SER A O 1
ATOM 2063 N N . ASN A 1 260 ? 3.102 -2.907 23.692 1.00 93.06 260 ASN A N 1
ATOM 2064 C CA . ASN A 1 260 ? 2.682 -4.027 24.543 1.00 93.06 260 ASN A CA 1
ATOM 2065 C C . ASN A 1 260 ? 1.184 -4.375 24.385 1.00 93.06 260 ASN A C 1
ATOM 2067 O O . ASN A 1 260 ? 0.711 -5.352 24.975 1.00 93.06 260 ASN A O 1
ATOM 2071 N N . LYS A 1 261 ? 0.429 -3.574 23.618 1.00 92.56 261 LYS A N 1
ATOM 2072 C CA . LYS A 1 261 ? -1.017 -3.735 23.383 1.00 92.56 261 LYS A CA 1
ATOM 2073 C C . LYS A 1 261 ? -1.349 -4.469 22.086 1.00 92.56 261 LYS A C 1
ATOM 2075 O O . LYS A 1 261 ? -2.455 -4.997 21.969 1.00 92.56 261 LYS A O 1
ATOM 2080 N N . SER A 1 262 ? -0.421 -4.502 21.135 1.00 92.88 262 SER A N 1
ATOM 2081 C CA . SER A 1 262 ? -0.588 -5.071 19.796 1.00 92.88 262 SER A CA 1
ATOM 2082 C C . SER A 1 262 ? 0.781 -5.326 19.154 1.00 92.88 262 SER A C 1
ATOM 2084 O O . SER A 1 262 ? 1.808 -4.983 19.735 1.00 92.88 262 SER A O 1
ATOM 2086 N N . LYS A 1 263 ? 0.802 -5.902 17.949 1.00 92.19 263 LYS A N 1
ATOM 2087 C CA . LYS A 1 263 ? 2.013 -6.038 17.128 1.00 92.19 263 LYS A CA 1
ATOM 2088 C C . LYS A 1 263 ? 2.358 -4.775 16.328 1.00 92.19 263 LYS A C 1
ATOM 2090 O O . LYS A 1 263 ? 3.314 -4.803 15.562 1.00 92.19 263 LYS A O 1
ATOM 2095 N N . PHE A 1 264 ? 1.598 -3.693 16.483 1.00 92.75 264 PHE A N 1
ATOM 2096 C CA . PHE A 1 264 ? 1.962 -2.396 15.921 1.00 92.75 264 PHE A CA 1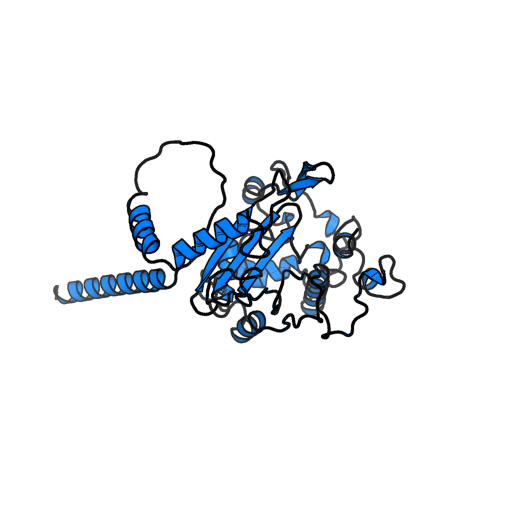
ATOM 2097 C C . PHE A 1 264 ? 3.147 -1.799 16.683 1.00 92.75 264 PHE A C 1
ATOM 2099 O O . PHE A 1 264 ? 3.358 -2.083 17.872 1.00 92.75 264 PHE A O 1
ATOM 2106 N N . TYR A 1 265 ? 3.903 -0.923 16.029 1.00 92.69 265 TYR A N 1
ATOM 2107 C CA . TYR A 1 265 ? 4.886 -0.119 16.735 1.00 92.69 265 TYR A CA 1
ATOM 2108 C C . TYR A 1 265 ? 4.203 0.832 17.716 1.00 92.69 265 TYR A C 1
ATOM 2110 O O . TYR A 1 265 ? 3.048 1.225 17.555 1.00 92.69 265 TYR A O 1
ATOM 2118 N N . LYS A 1 266 ? 4.928 1.217 18.765 1.00 93.81 266 LYS A N 1
ATOM 2119 C CA . LYS A 1 266 ? 4.425 2.075 19.836 1.00 93.81 266 LYS A CA 1
ATOM 2120 C C . LYS A 1 266 ? 3.861 3.387 19.293 1.00 93.81 266 LYS A C 1
ATOM 2122 O O . LYS A 1 266 ? 2.789 3.792 19.724 1.00 93.81 266 LYS A O 1
ATOM 2127 N N . ILE A 1 267 ? 4.552 4.012 18.340 1.00 91.06 267 ILE A N 1
ATOM 2128 C CA . ILE A 1 267 ? 4.071 5.238 17.696 1.00 91.06 267 ILE A CA 1
ATOM 2129 C C . ILE A 1 267 ? 2.726 5.005 17.000 1.00 91.06 267 ILE A C 1
ATOM 2131 O O . ILE A 1 267 ? 1.790 5.760 17.220 1.00 91.06 267 ILE A O 1
ATOM 2135 N N . GLU A 1 268 ? 2.583 3.921 16.242 1.00 92.50 268 GLU A N 1
ATOM 2136 C CA . GLU A 1 268 ? 1.329 3.583 15.569 1.00 92.50 268 GLU A CA 1
ATOM 2137 C C . GLU A 1 268 ? 0.216 3.303 16.584 1.00 92.50 268 GLU A C 1
ATOM 2139 O O . GLU A 1 268 ? -0.900 3.779 16.405 1.00 92.50 268 GLU A O 1
ATOM 2144 N N . GLN A 1 269 ? 0.515 2.589 17.676 1.00 94.25 269 GLN A N 1
ATOM 2145 C CA . GLN A 1 269 ? -0.452 2.330 18.743 1.00 94.25 269 GLN A CA 1
ATOM 2146 C C . GLN A 1 269 ? -0.920 3.619 19.420 1.00 94.25 269 GLN A C 1
ATOM 2148 O O . GLN A 1 269 ? -2.117 3.774 19.649 1.00 94.25 269 GLN A O 1
ATOM 2153 N N . ASP A 1 270 ? -0.006 4.533 19.751 1.00 93.56 270 ASP A N 1
ATOM 2154 C CA . ASP A 1 270 ? -0.354 5.796 20.408 1.00 93.56 270 ASP A CA 1
ATOM 2155 C C . ASP A 1 270 ? -1.311 6.618 19.511 1.00 93.56 270 ASP A C 1
ATOM 2157 O O . ASP A 1 270 ? -2.266 7.232 19.992 1.00 93.56 270 ASP A O 1
ATOM 2161 N N . LEU A 1 271 ? -1.117 6.553 18.190 1.00 93.12 271 LEU A N 1
ATOM 2162 C CA . LEU A 1 271 ? -1.964 7.203 17.187 1.00 93.12 271 LEU A CA 1
ATOM 2163 C C . LEU A 1 271 ? -3.306 6.491 16.967 1.00 93.12 271 LEU A C 1
ATOM 2165 O O . LEU A 1 271 ? -4.336 7.150 16.800 1.00 93.12 271 LEU A O 1
ATOM 2169 N N . ILE A 1 272 ? -3.313 5.158 16.997 1.00 93.31 272 ILE A N 1
ATOM 2170 C CA . ILE A 1 272 ? -4.531 4.338 16.991 1.00 93.31 272 ILE A CA 1
ATOM 2171 C C . ILE A 1 272 ? -5.389 4.675 18.214 1.00 93.31 272 ILE A C 1
ATOM 2173 O O . ILE A 1 272 ? -6.580 4.945 18.065 1.00 93.31 272 ILE A O 1
ATOM 2177 N N . ASP A 1 273 ? -4.787 4.724 19.405 1.00 93.06 273 ASP A N 1
ATOM 2178 C CA . ASP A 1 273 ? -5.470 5.046 20.661 1.00 93.06 273 ASP A CA 1
ATOM 2179 C C . ASP A 1 273 ? -6.053 6.468 20.618 1.00 93.06 273 ASP A C 1
ATOM 2181 O O . ASP A 1 273 ? -7.209 6.685 20.995 1.00 93.06 273 ASP A O 1
ATOM 2185 N N . LEU A 1 274 ? -5.282 7.439 20.113 1.00 92.12 274 LEU A N 1
ATOM 2186 C CA . LEU A 1 274 ? -5.746 8.814 19.919 1.00 92.12 274 LEU A CA 1
ATOM 2187 C C . LEU A 1 274 ? -6.947 8.873 18.963 1.00 92.12 274 LEU A C 1
ATOM 2189 O O . LEU A 1 274 ? -7.963 9.496 19.284 1.00 92.12 274 LEU A O 1
ATOM 2193 N N . SER A 1 275 ? -6.852 8.187 17.823 1.00 91.50 275 SER A N 1
ATOM 2194 C CA . SER A 1 275 ? -7.913 8.132 16.811 1.00 91.50 275 SER A CA 1
ATOM 2195 C C . SER A 1 275 ? -9.172 7.459 17.359 1.00 91.50 275 SER A C 1
ATOM 2197 O O . SER A 1 275 ? -10.281 7.966 17.185 1.00 91.50 275 SER A O 1
ATOM 2199 N N . TYR A 1 276 ? -9.017 6.351 18.088 1.00 91.00 276 TYR A N 1
ATOM 2200 C CA . TYR A 1 276 ? -10.125 5.654 18.735 1.00 91.00 276 TYR A CA 1
ATOM 2201 C C . TYR A 1 276 ? -10.846 6.559 19.736 1.00 91.00 276 TYR A C 1
ATOM 2203 O O . TYR A 1 276 ? -12.074 6.670 19.701 1.00 91.00 276 TYR A O 1
ATOM 2211 N N . ASN A 1 277 ? -10.091 7.258 20.589 1.00 89.75 277 ASN A N 1
ATOM 2212 C CA . ASN A 1 277 ? -10.660 8.186 21.560 1.00 89.75 277 ASN A CA 1
ATOM 2213 C C . ASN A 1 277 ? -11.435 9.314 20.867 1.00 89.75 277 ASN A C 1
ATOM 2215 O O . ASN A 1 277 ? -12.574 9.590 21.248 1.00 89.75 277 ASN A O 1
ATOM 2219 N N . ALA A 1 278 ? -10.871 9.913 19.816 1.00 86.75 278 ALA A N 1
ATOM 2220 C CA . ALA A 1 278 ? -11.525 10.977 19.056 1.00 86.75 278 ALA A CA 1
ATOM 2221 C C . ALA A 1 278 ? -12.825 10.513 18.370 1.00 86.75 278 ALA A C 1
ATOM 2223 O O . ALA A 1 278 ? -13.818 11.244 18.347 1.00 86.75 278 ALA A O 1
ATOM 2224 N N . LEU A 1 279 ? -12.840 9.293 17.829 1.00 87.12 279 LEU A N 1
ATOM 2225 C CA . LEU A 1 279 ? -13.957 8.778 17.036 1.00 87.12 279 LEU A CA 1
ATOM 2226 C C . LEU A 1 279 ? -15.069 8.152 17.888 1.00 87.12 279 LEU A C 1
ATOM 2228 O O . LEU A 1 279 ? -16.245 8.273 17.534 1.00 87.12 279 LEU A O 1
ATOM 2232 N N . TYR A 1 280 ? -14.726 7.501 19.002 1.00 84.50 280 TYR A N 1
ATOM 2233 C CA . TYR A 1 280 ? -15.642 6.597 19.708 1.00 84.50 280 TYR A CA 1
ATOM 2234 C C . TYR A 1 280 ? -15.888 6.917 21.179 1.00 84.50 280 TYR A C 1
ATOM 2236 O O . TYR A 1 280 ? -16.749 6.277 21.779 1.00 84.50 280 TYR A O 1
ATOM 2244 N N . THR A 1 281 ? -15.203 7.901 21.767 1.00 77.56 281 THR A N 1
ATOM 2245 C CA . THR A 1 281 ? -15.450 8.278 23.167 1.00 77.56 281 THR A CA 1
ATOM 2246 C C . THR A 1 281 ? -16.126 9.648 23.268 1.00 77.56 281 THR A C 1
ATOM 2248 O O . THR A 1 281 ? -15.648 10.648 22.729 1.00 77.56 281 THR A O 1
ATOM 2251 N N . GLU A 1 282 ? -17.258 9.712 23.977 1.00 62.53 282 GLU A N 1
ATOM 2252 C CA . GLU A 1 282 ? -18.084 10.929 24.098 1.00 62.53 282 GLU A CA 1
ATOM 2253 C C . GLU A 1 282 ? -17.316 12.120 24.698 1.00 62.53 282 GLU A C 1
ATOM 2255 O O . GLU A 1 282 ? -17.513 13.267 24.293 1.00 62.53 282 GLU A O 1
ATOM 2260 N N . LYS A 1 283 ? -16.364 11.841 25.601 1.00 53.94 283 LYS A N 1
ATOM 2261 C CA . LYS A 1 283 ? -15.516 12.844 26.266 1.00 53.94 283 LYS A CA 1
ATOM 2262 C C . LYS A 1 283 ? -14.719 13.713 25.278 1.00 53.94 283 LYS A C 1
ATOM 2264 O O . LYS A 1 283 ? -14.508 14.901 25.529 1.00 53.94 283 LYS A O 1
ATOM 2269 N N . TYR A 1 284 ? -14.303 13.150 24.143 1.00 51.44 284 TYR A N 1
ATOM 2270 C CA . TYR A 1 284 ? -13.536 13.876 23.125 1.00 51.44 284 TYR A CA 1
ATOM 2271 C C . TYR A 1 284 ? -14.402 14.399 21.979 1.00 51.44 284 TYR A C 1
ATOM 2273 O O . TYR A 1 284 ? -14.055 15.430 21.405 1.00 51.44 284 TYR A O 1
ATOM 2281 N N . GLN A 1 285 ? -15.559 13.784 21.706 1.00 50.19 285 GLN A N 1
ATOM 2282 C CA . GLN A 1 285 ? -16.515 14.323 20.730 1.00 50.19 285 GLN A CA 1
ATOM 2283 C C . GLN A 1 285 ? -16.990 15.732 21.120 1.00 50.19 285 GLN A C 1
ATOM 2285 O O . GLN A 1 285 ? -17.070 16.600 20.255 1.00 50.19 285 GLN A O 1
ATOM 2290 N N . MET A 1 286 ? -17.211 15.997 22.415 1.00 41.12 286 MET A N 1
ATOM 2291 C CA . MET A 1 286 ? -17.544 17.340 22.919 1.00 41.12 286 MET A CA 1
ATOM 2292 C C . MET A 1 286 ? -16.357 18.316 22.850 1.00 41.12 286 MET A C 1
ATOM 2294 O O . MET A 1 286 ? -16.518 19.456 22.423 1.00 41.12 286 MET A O 1
ATOM 2298 N N . SER A 1 287 ? -15.151 17.868 23.215 1.00 44.22 287 SER A N 1
ATOM 2299 C CA . SER A 1 287 ? -13.945 18.713 23.250 1.00 44.22 287 SER A CA 1
ATOM 2300 C C . SER A 1 287 ? -13.483 19.160 21.852 1.00 44.22 287 SER A C 1
ATOM 2302 O O . SER A 1 287 ? -13.092 20.312 21.671 1.00 44.22 287 SER A O 1
ATOM 2304 N N . PHE A 1 288 ? -13.589 18.296 20.834 1.00 41.22 288 PHE A N 1
ATOM 2305 C CA . PHE A 1 288 ? -13.269 18.650 19.442 1.00 41.22 288 PHE A CA 1
ATOM 2306 C C . PHE A 1 288 ? -14.312 19.592 18.818 1.00 41.22 288 PHE A C 1
ATOM 2308 O O . PHE A 1 288 ? -13.959 20.470 18.034 1.00 41.22 288 PHE A O 1
ATOM 2315 N N . LEU A 1 289 ? -15.587 19.464 19.208 1.00 34.22 289 LEU A N 1
ATOM 2316 C CA . LEU A 1 289 ? -16.656 20.398 18.828 1.00 34.22 289 LEU A CA 1
ATOM 2317 C C . LEU A 1 289 ? -16.418 21.814 19.382 1.00 34.22 289 LEU A C 1
ATOM 2319 O O . LEU A 1 289 ? -16.776 22.794 18.727 1.00 34.22 289 LEU A O 1
ATOM 2323 N N . VAL A 1 290 ? -15.786 21.926 20.555 1.00 32.03 290 VAL A N 1
ATOM 2324 C CA . VAL A 1 290 ? -15.369 23.209 21.144 1.00 32.03 290 VAL A CA 1
ATOM 2325 C C . VAL A 1 290 ? -14.088 23.735 20.484 1.00 32.03 290 VAL A C 1
ATOM 2327 O O . VAL A 1 290 ? -14.027 24.915 20.148 1.00 32.03 290 VAL A O 1
ATOM 2330 N N . ALA A 1 291 ? -13.104 22.874 20.199 1.00 31.34 291 ALA A N 1
ATOM 2331 C CA . ALA A 1 291 ? -11.859 23.275 19.533 1.00 31.34 291 ALA A CA 1
ATOM 2332 C C . ALA A 1 291 ? -12.086 23.799 18.099 1.00 31.34 291 ALA A C 1
ATOM 2334 O O . ALA A 1 291 ? -11.498 24.806 17.711 1.00 31.34 291 ALA A O 1
ATOM 2335 N N . PHE A 1 292 ? -13.007 23.201 17.332 1.00 28.30 292 PHE A N 1
ATOM 2336 C CA . PHE A 1 292 ? -13.350 23.678 15.983 1.00 28.30 292 PHE A CA 1
ATOM 2337 C C . PHE A 1 292 ? -14.165 24.987 15.977 1.00 28.30 292 PHE A C 1
ATOM 2339 O O . PHE A 1 292 ? -14.286 25.630 14.938 1.00 28.30 292 PHE A O 1
ATOM 2346 N N . ARG A 1 293 ? -14.710 25.411 17.127 1.00 28.27 293 ARG A N 1
ATOM 2347 C CA . ARG A 1 293 ? -15.361 26.723 17.291 1.00 28.27 293 ARG A CA 1
ATOM 2348 C C . ARG A 1 293 ? -14.402 27.843 17.710 1.00 28.27 293 ARG A C 1
ATOM 2350 O O . ARG A 1 293 ? -14.832 28.989 17.733 1.00 28.27 293 ARG A O 1
ATOM 2357 N N . ILE A 1 294 ? -13.134 27.544 18.004 1.00 28.09 294 ILE A N 1
ATOM 2358 C CA . ILE A 1 294 ? -12.152 28.537 18.483 1.00 28.09 294 ILE A CA 1
ATOM 2359 C C . ILE A 1 294 ? -11.046 28.843 17.450 1.00 28.09 294 ILE A C 1
ATOM 2361 O O . ILE A 1 294 ? -10.331 29.826 17.599 1.00 28.09 294 ILE A O 1
ATOM 2365 N N . ILE A 1 295 ? -10.948 28.121 16.329 1.00 29.64 295 ILE A N 1
ATOM 2366 C CA . ILE A 1 295 ? -9.936 28.401 15.288 1.00 29.64 295 ILE A CA 1
ATOM 2367 C C . ILE A 1 295 ? -10.556 29.180 14.113 1.00 29.64 295 ILE A C 1
ATOM 2369 O O . ILE A 1 295 ? -10.623 28.702 12.987 1.00 29.64 295 ILE A O 1
ATOM 2373 N N . ILE A 1 296 ? -11.020 30.402 14.385 1.00 29.94 296 ILE A N 1
ATOM 2374 C CA . ILE A 1 296 ? -11.038 31.516 13.422 1.00 29.94 296 ILE A CA 1
ATOM 2375 C C . ILE A 1 296 ? -10.624 32.750 14.221 1.00 29.94 296 ILE A C 1
ATOM 2377 O O . ILE A 1 296 ? -11.442 33.370 14.891 1.00 29.94 296 ILE A O 1
ATOM 2381 N N . GLY A 1 297 ? -9.335 33.076 14.176 1.00 30.06 297 GLY A N 1
ATOM 2382 C CA . GLY A 1 297 ? -8.788 34.266 14.823 1.00 30.06 297 GLY A CA 1
ATOM 2383 C C . GLY A 1 297 ? -7.713 33.941 15.848 1.00 30.06 297 GLY A C 1
ATOM 2384 O O . GLY A 1 297 ? -8.004 33.788 17.024 1.00 30.06 297 GLY A O 1
ATOM 2385 N N . MET A 1 298 ? -6.472 33.856 15.370 1.00 25.84 298 MET A N 1
ATOM 2386 C CA . MET A 1 298 ? -5.270 34.499 15.921 1.00 25.84 298 MET A CA 1
ATOM 2387 C C . MET A 1 298 ? -4.045 33.739 15.414 1.00 25.84 298 MET A C 1
ATOM 2389 O O . MET A 1 298 ? -3.823 32.575 15.737 1.00 25.84 298 MET A O 1
ATOM 2393 N N . GLY A 1 299 ? -3.249 34.419 14.590 1.00 29.66 299 GLY A N 1
ATOM 2394 C CA . GLY A 1 299 ? -1.889 33.994 14.315 1.00 29.66 299 GLY A CA 1
ATOM 2395 C C . GLY A 1 299 ? -1.018 34.241 15.542 1.00 29.66 299 GLY A C 1
ATOM 2396 O O . GLY A 1 299 ? -1.068 35.324 16.113 1.00 29.66 299 GLY A O 1
ATOM 2397 N N . ALA A 1 300 ? -0.221 33.247 15.920 1.00 26.80 300 ALA A N 1
ATOM 2398 C CA . ALA A 1 300 ? 1.104 33.420 16.507 1.00 26.80 300 ALA A CA 1
ATOM 2399 C C . ALA A 1 300 ? 1.792 32.054 16.648 1.00 26.80 300 ALA A C 1
ATOM 2401 O O . ALA A 1 300 ? 1.192 31.064 17.057 1.00 26.80 300 ALA A O 1
ATOM 2402 N N . TYR A 1 301 ? 3.070 32.056 16.290 1.00 30.23 301 TYR A N 1
ATOM 2403 C CA . TYR A 1 301 ? 4.081 31.017 16.456 1.00 30.23 301 TYR A CA 1
ATOM 2404 C C . TYR A 1 301 ? 4.101 30.360 17.844 1.00 30.23 301 TYR A C 1
ATOM 2406 O O . TYR A 1 301 ? 4.236 31.084 18.824 1.00 30.23 301 TYR A O 1
ATOM 2414 N N . ILE A 1 302 ? 4.174 29.020 17.903 1.00 26.89 302 ILE A N 1
ATOM 2415 C CA . ILE A 1 302 ? 4.963 28.260 18.897 1.00 26.89 302 ILE A CA 1
ATOM 2416 C C . ILE A 1 302 ? 5.559 27.022 18.200 1.00 26.89 302 ILE A C 1
ATOM 2418 O O . ILE A 1 302 ? 4.904 26.375 17.386 1.00 26.89 302 ILE A O 1
ATOM 2422 N N . GLY A 1 303 ? 6.842 26.767 18.468 1.00 22.92 303 GLY A N 1
ATOM 2423 C CA . GLY A 1 303 ? 7.713 25.855 17.731 1.00 22.92 303 GLY A CA 1
ATOM 2424 C C . GLY A 1 303 ? 7.564 24.355 18.010 1.00 22.92 303 GLY A C 1
ATOM 2425 O O . GLY A 1 303 ? 6.971 23.925 18.992 1.00 22.92 303 GLY A O 1
ATOM 2426 N N . ALA A 1 304 ? 8.187 23.604 17.096 1.00 32.47 304 ALA A N 1
ATOM 2427 C CA . ALA A 1 304 ? 8.632 22.211 17.175 1.00 32.47 304 ALA A CA 1
ATOM 2428 C C . ALA A 1 304 ? 7.691 21.215 17.875 1.00 32.47 304 ALA A C 1
ATOM 2430 O O . ALA A 1 304 ? 7.921 20.817 19.014 1.00 32.47 304 ALA A O 1
ATOM 2431 N N . ILE A 1 305 ? 6.703 20.713 17.130 1.00 26.25 305 ILE A N 1
ATOM 2432 C CA . ILE A 1 305 ? 6.014 19.456 17.435 1.00 26.25 305 ILE A CA 1
ATOM 2433 C C . ILE A 1 305 ? 5.894 18.656 16.134 1.00 26.25 305 ILE A C 1
ATOM 2435 O O . ILE A 1 305 ? 5.621 19.210 15.073 1.00 26.25 305 ILE A O 1
ATOM 2439 N N . ILE A 1 306 ? 6.174 17.357 16.240 1.00 27.67 306 ILE A N 1
ATOM 2440 C CA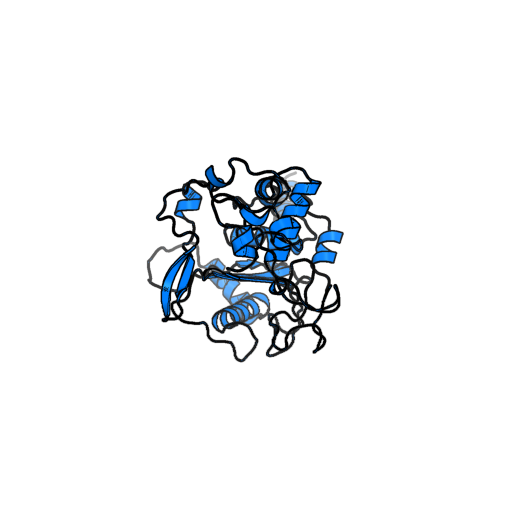 . ILE A 1 306 ? 6.095 16.317 15.208 1.00 27.67 306 ILE A CA 1
ATOM 2441 C C . ILE A 1 306 ? 4.859 16.532 14.320 1.00 27.67 306 ILE A C 1
ATOM 2443 O O . ILE A 1 306 ? 3.728 16.383 14.780 1.00 27.67 306 ILE A O 1
ATOM 2447 N N . PHE A 1 307 ? 5.070 16.872 13.046 1.00 28.30 307 PHE A N 1
ATOM 2448 C CA . PHE A 1 307 ? 3.992 16.971 12.063 1.00 28.30 307 PHE A CA 1
ATOM 2449 C C . PHE A 1 307 ? 3.620 15.569 11.570 1.00 28.30 307 PHE A C 1
ATOM 2451 O O . PHE A 1 307 ? 4.119 15.094 10.556 1.00 28.30 307 PHE A O 1
ATOM 2458 N N . GLY A 1 308 ? 2.737 14.901 12.311 1.00 29.81 308 GLY A N 1
ATOM 2459 C CA . GLY A 1 308 ? 1.839 13.902 11.744 1.00 29.81 308 GLY A CA 1
ATOM 2460 C C . GLY A 1 308 ? 0.515 14.592 11.438 1.00 29.81 308 GLY A C 1
ATOM 2461 O O . GLY A 1 308 ? -0.138 15.094 12.351 1.00 29.81 308 GLY A O 1
ATOM 2462 N N . VAL A 1 309 ? 0.125 14.669 10.167 1.00 38.09 309 VAL A N 1
ATOM 2463 C CA . VAL A 1 309 ? -1.217 15.139 9.798 1.00 38.09 309 VAL A CA 1
ATOM 2464 C C . VAL A 1 309 ? -2.182 13.963 9.980 1.00 38.09 309 VAL A C 1
ATOM 2466 O O . VAL A 1 309 ? -1.977 12.901 9.400 1.00 38.09 309 VAL A O 1
ATOM 2469 N N . PHE A 1 310 ? -3.210 14.133 10.817 1.00 38.62 310 PHE A N 1
ATOM 2470 C CA . PHE A 1 310 ? -4.226 13.113 11.101 1.00 38.62 310 PHE A CA 1
ATOM 2471 C C . PHE A 1 310 ? -5.560 13.493 10.474 1.00 38.62 310 PHE A C 1
ATOM 2473 O O . PHE A 1 310 ? -6.131 14.528 10.815 1.00 38.62 310 PHE A O 1
ATOM 2480 N N . PHE A 1 311 ? -6.098 12.613 9.629 1.00 42.06 311 PHE A N 1
ATOM 2481 C CA . PHE A 1 311 ? -7.469 12.719 9.134 1.00 42.06 311 PHE A CA 1
ATOM 2482 C C . PHE A 1 311 ? -8.363 11.690 9.829 1.00 42.06 311 PHE A C 1
ATOM 2484 O O . PHE A 1 311 ? -8.113 10.488 9.769 1.00 42.06 311 PHE A O 1
ATOM 2491 N N . CYS A 1 312 ? -9.414 12.177 10.493 1.00 44.25 312 CYS A N 1
ATOM 2492 C CA . CYS A 1 312 ? -10.470 11.372 11.108 1.00 44.25 312 CYS A CA 1
ATOM 2493 C C . CYS A 1 312 ? -11.805 11.703 10.428 1.00 44.25 312 CYS A C 1
ATOM 2495 O O . CYS A 1 312 ? -12.259 12.847 10.475 1.00 44.25 312 CYS A O 1
ATOM 2497 N N . TYR A 1 313 ? -12.447 10.709 9.812 1.00 45.22 313 TYR A N 1
ATOM 2498 C CA . TYR A 1 313 ? -13.755 10.859 9.161 1.00 45.22 313 TYR A CA 1
ATOM 2499 C C . TYR A 1 313 ? -14.883 10.354 10.083 1.00 45.22 313 TYR A C 1
ATOM 2501 O O . TYR A 1 313 ? -14.754 9.290 10.687 1.00 45.22 313 TYR A O 1
ATOM 2509 N N . ASN A 1 314 ? -15.983 11.116 10.220 1.00 56.53 314 ASN A N 1
ATOM 2510 C CA . ASN A 1 314 ? -17.120 10.791 11.101 1.00 56.53 314 ASN A CA 1
ATOM 2511 C C . ASN A 1 314 ? -18.482 10.993 10.401 1.00 56.53 314 ASN A C 1
ATOM 2513 O O . ASN A 1 314 ? -18.944 12.121 10.203 1.00 56.53 314 ASN A O 1
ATOM 2517 N N . LYS A 1 315 ? -19.186 9.888 10.117 1.00 49.75 315 LYS A N 1
ATOM 2518 C CA . LYS A 1 315 ? -20.477 9.865 9.398 1.00 49.75 315 LYS A CA 1
ATOM 2519 C C . LYS A 1 315 ? -21.637 10.554 10.135 1.00 49.75 315 LYS A C 1
ATOM 2521 O O . LYS A 1 315 ? -22.569 11.037 9.487 1.00 49.75 315 LYS A O 1
ATOM 2526 N N . LYS A 1 316 ? -21.612 10.643 11.476 1.00 51.88 316 LYS A N 1
ATOM 2527 C CA . LYS A 1 316 ? -22.644 11.393 12.227 1.00 51.88 316 LYS A CA 1
ATOM 2528 C C . LYS A 1 316 ? -22.606 12.885 11.881 1.00 51.88 316 LYS A C 1
ATOM 2530 O O . LYS A 1 316 ? -23.660 13.510 11.820 1.00 51.88 316 LYS A O 1
ATOM 2535 N N . GLN A 1 317 ? -21.424 13.442 11.611 1.00 51.59 317 GLN A N 1
ATOM 2536 C CA . GLN A 1 317 ? -21.273 14.865 11.301 1.00 51.59 317 GLN A CA 1
ATOM 2537 C C . GLN A 1 317 ? -21.767 15.219 9.896 1.00 51.59 317 GLN A C 1
ATOM 2539 O O . GLN A 1 317 ? -22.360 16.279 9.716 1.00 51.59 317 GLN A O 1
ATOM 2544 N N . GLU A 1 318 ? -21.580 14.338 8.909 1.00 51.81 318 GLU A N 1
ATOM 2545 C CA . GLU A 1 318 ? -22.084 14.563 7.547 1.00 51.81 318 GLU A CA 1
ATOM 2546 C C . GLU A 1 318 ? -23.619 14.532 7.522 1.00 51.81 318 GLU A C 1
ATOM 2548 O O . GLU A 1 318 ? -24.239 15.452 6.992 1.00 51.81 318 GLU A O 1
ATOM 2553 N N . LYS A 1 319 ? -24.241 13.574 8.231 1.00 46.31 319 LYS A N 1
ATOM 2554 C CA . LYS A 1 319 ? -25.702 13.553 8.424 1.00 46.31 319 LYS A CA 1
ATOM 2555 C C . LYS A 1 319 ? -26.217 14.815 9.121 1.00 46.31 319 LYS A C 1
ATOM 2557 O O . LYS A 1 319 ? -27.210 15.376 8.677 1.00 46.31 319 LYS A O 1
ATOM 2562 N N . GLN A 1 320 ? -25.531 15.303 10.158 1.00 47.00 320 GLN A N 1
ATOM 2563 C CA . GLN A 1 320 ? -25.911 16.547 10.845 1.00 47.00 320 GLN A CA 1
ATOM 2564 C C . GLN A 1 320 ? -25.730 17.796 9.969 1.00 47.00 320 GLN A C 1
ATOM 2566 O O . GLN A 1 320 ? -26.560 18.700 10.026 1.00 47.00 320 GLN A O 1
ATOM 2571 N N . LYS A 1 321 ? -24.672 17.865 9.148 1.00 50.09 321 LYS A N 1
ATOM 2572 C CA . LYS A 1 321 ? -24.470 18.958 8.180 1.00 50.09 321 LYS A CA 1
ATOM 2573 C C . LYS A 1 321 ? -25.548 18.951 7.100 1.00 50.09 321 LYS A C 1
ATOM 2575 O O . LYS A 1 321 ? -26.057 20.010 6.749 1.00 50.09 321 LYS A O 1
ATOM 2580 N N . GLN A 1 322 ? -25.910 17.773 6.599 1.00 50.97 322 GLN A N 1
ATOM 2581 C CA . GLN A 1 322 ? -26.931 17.626 5.569 1.00 50.97 322 GLN A CA 1
ATOM 2582 C C . GLN A 1 322 ? -28.333 17.914 6.113 1.00 50.97 322 GLN A C 1
ATOM 2584 O O . GLN A 1 322 ? -29.109 18.592 5.451 1.00 50.97 322 GLN A O 1
ATOM 2589 N N . GLN A 1 323 ? -28.614 17.510 7.353 1.00 58.91 323 GLN A N 1
ATOM 2590 C CA . GLN A 1 323 ? -29.856 17.851 8.042 1.00 58.91 323 GLN A CA 1
ATOM 2591 C C . GLN A 1 323 ? -29.967 19.359 8.296 1.00 58.91 323 GLN A C 1
ATOM 2593 O O . GLN A 1 323 ? -30.954 19.955 7.895 1.00 58.91 323 GLN A O 1
ATOM 2598 N N . LYS A 1 324 ? -28.906 20.014 8.791 1.00 62.12 324 LYS A N 1
ATOM 2599 C CA . LYS A 1 324 ? -28.879 21.483 8.922 1.00 62.12 324 LYS A CA 1
ATOM 2600 C C . LYS A 1 324 ? -29.065 22.211 7.592 1.00 62.12 324 LYS A C 1
ATOM 2602 O O . LYS A 1 324 ? -29.713 23.248 7.559 1.00 62.12 324 LYS A O 1
ATOM 2607 N N . LYS A 1 325 ? -28.490 21.698 6.501 1.00 65.81 325 LYS A N 1
ATOM 2608 C CA . LYS A 1 325 ? -28.669 22.284 5.166 1.00 65.81 325 LYS A CA 1
ATOM 2609 C C . LYS A 1 325 ? -30.122 22.162 4.693 1.00 65.81 325 LYS A C 1
ATOM 2611 O O . LYS A 1 325 ? -30.640 23.107 4.111 1.00 65.81 325 LYS A O 1
ATOM 2616 N N . ASN A 1 326 ? -30.770 21.034 4.981 1.00 70.69 326 ASN A N 1
ATOM 2617 C CA . ASN A 1 326 ? -32.184 20.824 4.676 1.00 70.69 326 ASN A CA 1
ATOM 2618 C C . ASN A 1 326 ? -33.095 21.707 5.543 1.00 70.69 326 ASN A C 1
ATOM 2620 O O . ASN A 1 326 ? -34.051 22.260 5.017 1.00 70.69 326 ASN A O 1
ATOM 2624 N N . ASP A 1 327 ? -32.771 21.898 6.824 1.00 72.06 327 ASP A N 1
ATOM 2625 C CA . ASP A 1 327 ? -33.539 22.768 7.727 1.00 72.06 327 ASP A CA 1
ATOM 2626 C C . ASP A 1 327 ? -33.446 24.249 7.307 1.00 72.06 327 ASP A C 1
ATOM 2628 O O . ASP A 1 327 ? -34.432 24.977 7.373 1.00 72.06 327 ASP A O 1
ATOM 2632 N N . VAL A 1 328 ? -32.280 24.699 6.821 1.00 80.12 328 VAL A N 1
ATOM 2633 C CA . VAL A 1 328 ? -32.104 26.060 6.273 1.00 80.12 328 VAL A CA 1
ATOM 2634 C C . VAL A 1 328 ? -32.916 26.251 4.990 1.00 80.12 328 VAL A C 1
ATOM 2636 O O . VAL A 1 328 ? -33.624 27.243 4.869 1.00 80.12 328 VAL A O 1
ATOM 2639 N N . LEU A 1 329 ? -32.866 25.288 4.063 1.00 76.06 329 LEU A N 1
ATOM 2640 C CA . LEU A 1 329 ? -33.651 25.335 2.823 1.00 76.06 329 LEU A CA 1
ATOM 2641 C C . LEU A 1 329 ? -35.162 25.331 3.095 1.00 76.06 329 LEU A C 1
ATOM 2643 O O . LEU A 1 329 ? -35.899 26.059 2.438 1.00 76.06 329 LEU A O 1
ATOM 2647 N N . LEU A 1 330 ? -35.613 24.553 4.084 1.00 75.25 330 LEU A N 1
ATOM 2648 C CA . LEU A 1 330 ? -37.016 24.509 4.492 1.00 75.25 330 LEU A CA 1
ATOM 2649 C C . LEU A 1 330 ? -37.474 25.848 5.090 1.00 75.25 330 LEU A C 1
ATOM 2651 O O . LEU A 1 330 ? -38.559 26.321 4.767 1.00 75.25 330 LEU A O 1
ATOM 2655 N N . ASN A 1 331 ? -36.641 26.488 5.915 1.00 73.94 331 ASN A N 1
ATOM 2656 C CA . ASN A 1 331 ? -36.952 27.804 6.477 1.00 73.94 331 ASN A CA 1
ATOM 2657 C C . ASN A 1 331 ? -36.980 28.903 5.400 1.00 73.94 331 ASN A C 1
ATOM 2659 O O . ASN A 1 331 ? -37.874 29.741 5.424 1.00 73.94 331 ASN A O 1
ATOM 2663 N N . GLU A 1 332 ? -36.075 28.867 4.416 1.00 76.12 332 GLU A N 1
ATOM 2664 C CA . GLU A 1 332 ? -36.096 29.799 3.276 1.00 76.12 332 GLU A CA 1
ATOM 2665 C C . GLU A 1 332 ? -37.332 29.612 2.373 1.00 76.12 332 GLU A C 1
ATOM 2667 O O . GLU A 1 332 ? -37.808 30.573 1.763 1.00 76.12 332 GLU A O 1
ATOM 2672 N N . GLU A 1 333 ? -37.860 28.389 2.251 1.00 72.81 333 GLU A N 1
ATOM 2673 C CA . GLU A 1 333 ? -39.118 28.127 1.538 1.00 72.81 333 GLU A CA 1
ATOM 2674 C C . GLU A 1 333 ? -40.346 28.601 2.322 1.00 72.81 333 GLU A C 1
ATOM 2676 O O . GLU A 1 333 ? -41.266 29.154 1.716 1.00 72.81 333 GLU A O 1
ATOM 2681 N N . LEU A 1 334 ? -40.350 28.439 3.648 1.00 71.75 334 LEU A N 1
ATOM 2682 C CA . LEU A 1 334 ? -41.422 28.921 4.523 1.00 71.75 334 LEU A CA 1
ATOM 2683 C C . LEU A 1 334 ? -41.472 30.459 4.566 1.00 71.75 334 LEU A C 1
ATOM 2685 O O . LEU A 1 334 ? -42.545 31.031 4.392 1.00 71.75 334 LEU A O 1
ATOM 2689 N N . GLU A 1 335 ? -40.324 31.139 4.659 1.00 70.00 335 GLU A N 1
ATOM 2690 C CA . GLU A 1 335 ? -40.253 32.611 4.591 1.00 70.00 335 GLU A CA 1
ATOM 2691 C C . GLU A 1 335 ? -40.739 33.161 3.237 1.00 70.00 335 GLU A C 1
ATOM 2693 O O . GLU A 1 335 ? -41.368 34.216 3.173 1.00 70.00 335 GLU A O 1
ATOM 2698 N N . LYS A 1 336 ? -40.518 32.435 2.131 1.00 70.69 336 LYS A N 1
ATOM 2699 C CA . LYS A 1 336 ? -41.048 32.815 0.806 1.00 70.69 336 LYS A CA 1
ATOM 2700 C C . LYS A 1 336 ? -42.559 32.611 0.672 1.00 70.69 336 LYS A C 1
ATOM 2702 O O . LYS A 1 336 ? -43.162 33.230 -0.206 1.00 70.69 336 LYS A O 1
ATOM 2707 N N . GLN A 1 337 ? -43.162 31.747 1.489 1.00 65.69 337 GLN A N 1
ATOM 2708 C CA . GLN A 1 337 ? -44.609 31.518 1.503 1.00 65.69 337 GLN A CA 1
ATOM 2709 C C . GLN A 1 337 ? -45.356 32.531 2.380 1.00 65.69 337 GLN A C 1
ATOM 2711 O O . GLN A 1 337 ? -46.501 32.833 2.070 1.00 65.69 337 GLN A O 1
ATOM 2716 N N . GLU A 1 338 ? -44.713 33.119 3.394 1.00 57.53 338 GLU A N 1
ATOM 2717 C CA . GLU A 1 338 ? -45.304 34.177 4.236 1.00 57.53 338 GLU A CA 1
ATOM 2718 C C . GLU A 1 338 ? -45.281 35.584 3.595 1.00 57.53 338 GLU A C 1
ATOM 2720 O O . GLU A 1 338 ? -45.890 36.512 4.122 1.00 57.53 338 GLU A O 1
ATOM 2725 N N . ILE A 1 339 ? -44.613 35.758 2.444 1.00 54.53 339 ILE A N 1
ATOM 2726 C CA . ILE A 1 339 ? -44.505 37.041 1.708 1.00 54.53 339 ILE A CA 1
ATOM 2727 C C . ILE A 1 339 ? -45.471 37.113 0.491 1.00 54.53 339 ILE A C 1
ATOM 2729 O O . ILE A 1 339 ? -45.433 38.060 -0.296 1.00 54.53 339 ILE A O 1
ATOM 2733 N N . LYS A 1 340 ? -46.383 36.148 0.328 1.00 43.53 340 LYS A N 1
ATOM 2734 C CA . LYS A 1 340 ? -47.495 36.195 -0.646 1.00 43.53 340 LYS A CA 1
ATOM 2735 C C . LYS A 1 340 ? -48.832 36.294 0.065 1.00 43.53 340 LYS A C 1
ATOM 2737 O O . LYS A 1 340 ? -49.715 36.975 -0.504 1.00 43.53 340 LYS A O 1
#

InterPro domains:
  IPR001466 Beta-lactamase-related [PF00144] (28-254)
  IPR012338 Beta-lactamase/transpeptidase-like [G3DSA:3.40.710.10] (4-264)
  IPR012338 Beta-lactamase/transpeptidase-like [SSF56601] (29-256)
  IPR050789 Diverse Enzymatic Activities [PTHR43283] (30-233)

Radius of gyration: 22.76 Å; Cα contacts (8 Å, |Δi|>4): 525; chains: 1; bounding box: 72×63×52 Å

Sequence (340 aa):
MSDTQNASSGLNVPRIEELLVQGGNYYTKQSFLEQEPGKYFQYSDFNFVIIATIIENIVKQRFDIYMNENVLEPLGISGSFNIDDLSQNQINNLACLYDIDDLGVLYESKNCFKKQKPDFTHLTNGYIVGTNGGLFNPQGGLNLTLEELHQVLYMLYNDGISIKDKKQIIQKSSTDLMKTIQWQYDGNNAKQSSFIQAYGQGLQISTDKKKIDQIFPGRQVVGHTGQAYGLMSNMFFDAKNGNGYIFAHNGMKQQPLFSNKSKFYKIEQDLIDLSYNALYTEKYQMSFLVAFRIIIGMGAYIGAIIFGVFFCYNKKQEKQKQQKKNDVLLNEELEKQEIK

Solvent-accessible surface area (backbone atoms only — not comparable to full-atom values): 19398 Å² total; per-residue (Å²): 130,55,72,49,51,55,37,41,45,71,83,68,62,51,47,48,56,28,49,72,34,92,87,26,92,65,41,54,75,84,82,51,76,100,60,63,90,89,61,58,53,76,94,58,59,48,56,36,24,52,51,30,16,48,49,7,56,73,72,72,40,51,47,50,60,48,44,36,69,63,47,30,50,71,45,70,30,84,45,39,37,44,72,73,73,50,49,72,69,52,49,62,68,49,71,52,17,23,26,55,51,101,86,56,50,72,43,85,57,40,67,67,52,86,69,48,83,72,85,58,65,69,61,55,62,89,62,58,71,40,41,45,28,20,68,37,32,67,66,81,33,70,45,68,52,72,75,42,51,45,38,55,52,46,14,58,54,54,46,15,23,24,83,81,79,64,46,76,66,45,55,44,69,55,35,52,50,27,73,34,78,75,42,66,66,78,81,74,40,40,64,91,78,59,76,73,50,24,30,25,64,91,21,40,34,40,77,46,38,78,55,41,47,42,67,45,89,96,40,59,33,41,28,44,78,44,78,56,59,35,32,45,31,40,39,41,27,26,69,87,66,55,41,33,44,41,46,54,45,46,46,53,83,58,87,82,53,70,32,91,61,19,68,44,37,36,71,56,45,56,51,38,53,51,50,40,40,53,76,74,33,70,81,38,49,56,51,52,60,53,54,70,71,59,77,80,81,80,91,76,93,81,83,92,71,87,84,63,68,75,55,76,51,59,59,69,56,55,53,50,52,52,49,52,52,50,53,52,53,51,51,57,53,50,58,60,61,75,76,113

pLDDT: mean 83.16, std 19.17, range [22.92, 98.25]